Protein AF-A0A8J6I341-F1 (afdb_monomer)

Sequence (218 aa):
MQTDHIFTGTTGQAEMRRTLPDYLVGKVRKFAAVIYLKESSFTLNGKTQEDVQAAILKGEILYGQTEGEHALSNGIHVDDFEFHGPIPNGVIKFEMPTKCVTGTPIPSGKTVKFYAIVDTTKLPLEADYVFKGTTGRNLIECELPGKYIGKEYFFFAVIILEGDFDLEGKYPKDLEEPLNNNQIMFGQAKEEGDGEERPNILYKLEDGLVVRGFEFID

Organism: NCBI:txid2699427

pLDDT: mean 90.52, std 7.5, range [62.16, 98.38]

Foldseek 3Di:
DADPDDDDDDPPDPDDDDDDDPVLAQDKAKDKDKDAPDPDPDDPHPDDVVNVVVCQVVVRIKIWIAPGIDGDHPPDDGDRIDIDHAQDKFKEKEFDDQAAPVRHGDDWFWKKKKFWFPDPPDPPGAGPDIFIATPPDRITMTIHHRVQAQPKTWIKMKTAPADDDDSHRHDPVVVPVCLVVVGIKIKGADDPPPPDPHHPDIDRDHHPHYRYRIHIDD

Nearest PDB structures (foldseek):
  6rpt-assembly3_C  TM=4.202E-01  e=2.428E+00  Homo sapiens
  1cd9-assembly1_D  TM=4.094E-01  e=2.700E+00  Mus musculus
  7cg1-assembly1_A  TM=3.884E-01  e=6.306E+00  Pseudobacteroides cellulosolvens ATCC 35603 = DSM 2933
  1cd9-assembly1_B  TM=3.581E-01  e=5.379E+00  Mus musculus
  1pgr-assembly2_H  TM=4.023E-01  e=8.221E+00  Mus musculus

Solvent-accessible surface area (backbone atoms only — not comparable to full-atom values): 12894 Å² total; per-residue (Å²): 72,86,68,97,74,84,89,86,88,75,85,93,59,98,72,86,89,78,86,79,56,77,94,47,57,80,38,73,46,70,54,74,48,76,45,66,70,49,104,54,88,82,64,67,65,78,32,52,73,65,55,52,50,53,36,24,75,70,49,40,25,34,45,25,35,42,87,56,71,44,72,36,50,92,87,68,82,89,80,61,63,54,71,47,55,61,65,65,64,36,38,33,28,41,44,49,63,69,43,26,79,90,62,51,69,59,65,59,76,29,48,31,40,36,33,35,24,78,57,92,82,53,77,51,33,63,52,85,43,73,50,70,47,57,39,75,49,58,62,39,76,37,83,32,60,25,93,49,54,76,40,63,28,29,38,42,35,41,35,44,69,46,86,80,85,69,67,71,70,32,50,80,76,69,47,53,62,42,32,77,66,60,23,30,33,46,29,31,20,32,62,88,86,67,84,62,95,60,54,72,46,73,42,67,36,44,72,71,37,71,50,56,49,48,50,29,47,102

Radius of gyration: 23.99 Å; Cα contacts (8 Å, |Δi|>4): 419; chains: 1; bounding box: 56×31×62 Å

Secondary structure (DSSP, 8-state):
---S------SSSS----PPPGGGTT-EEEEEEEEESSS----STT--HHHHHHHHHTTSEEEEEEEEEEE--TT-----EEEESPPPPEEEEEE--SB-TTSPBPPTT-EEEEEEES-TTSSS---SEEEEEESSSSEEEEEE-GGGTT-EEEEEEEEESSS----TT--GGGGHHHHHTTSEEEEEE--TT---SS----EE--TTEEE--EEEE-

Mean predicted aligned error: 7.71 Å

Structure (mmCIF, N/CA/C/O backbone):
data_AF-A0A8J6I341-F1
#
_entry.id   AF-A0A8J6I341-F1
#
loop_
_atom_site.group_PDB
_atom_site.id
_atom_site.type_symbol
_atom_site.label_atom_id
_atom_site.label_alt_id
_atom_site.label_comp_id
_atom_site.label_asym_id
_atom_site.label_entity_id
_atom_site.label_seq_id
_atom_site.pdbx_PDB_ins_code
_atom_site.Cartn_x
_atom_site.Cartn_y
_atom_site.Cartn_z
_atom_site.occupancy
_atom_site.B_iso_or_equiv
_atom_site.auth_seq_id
_atom_site.auth_comp_id
_atom_site.auth_asym_id
_atom_site.auth_atom_id
_atom_site.pdbx_PDB_model_num
ATOM 1 N N . MET A 1 1 ? 12.533 2.361 -33.279 1.00 76.06 1 MET A N 1
ATOM 2 C CA . MET A 1 1 ? 13.734 1.928 -32.546 1.00 76.06 1 MET A CA 1
ATOM 3 C C . MET A 1 1 ? 14.150 0.579 -33.092 1.00 76.06 1 MET A C 1
ATOM 5 O O . MET A 1 1 ? 13.295 -0.284 -33.263 1.00 76.06 1 MET A O 1
ATOM 9 N N . GLN A 1 2 ? 15.428 0.425 -33.430 1.00 79.38 2 GLN A N 1
ATOM 10 C CA . GLN A 1 2 ? 15.984 -0.832 -33.924 1.00 79.38 2 GLN A CA 1
ATOM 11 C C . GLN A 1 2 ? 16.826 -1.452 -32.810 1.00 79.38 2 GLN A C 1
ATOM 13 O O . GLN A 1 2 ? 17.664 -0.768 -32.227 1.00 79.38 2 GLN A O 1
ATOM 18 N N . THR A 1 3 ? 16.562 -2.715 -32.485 1.00 83.31 3 THR A N 1
ATOM 19 C CA . THR A 1 3 ? 17.251 -3.438 -31.408 1.00 83.31 3 THR A CA 1
ATOM 20 C C . THR A 1 3 ? 18.182 -4.496 -31.994 1.00 83.31 3 THR A C 1
ATOM 22 O O . THR A 1 3 ? 17.717 -5.377 -32.715 1.00 83.31 3 THR A O 1
ATOM 25 N N . ASP A 1 4 ? 19.470 -4.446 -31.652 1.00 84.44 4 ASP A N 1
ATOM 26 C CA . ASP A 1 4 ? 20.476 -5.419 -32.117 1.00 84.44 4 ASP A CA 1
ATOM 27 C C . ASP A 1 4 ? 20.329 -6.802 -31.452 1.00 84.44 4 ASP A C 1
ATOM 29 O O . ASP A 1 4 ? 20.681 -7.833 -32.033 1.00 84.44 4 ASP A O 1
ATOM 33 N N . HIS A 1 5 ? 19.853 -6.826 -30.205 1.00 89.44 5 HIS A N 1
ATOM 34 C CA . HIS A 1 5 ? 19.610 -8.032 -29.418 1.00 89.44 5 HIS A CA 1
ATOM 35 C C . HIS A 1 5 ? 18.638 -7.729 -28.273 1.00 89.44 5 HIS A C 1
ATOM 37 O O . HIS A 1 5 ? 18.539 -6.581 -27.838 1.00 89.44 5 HIS A O 1
ATOM 43 N N . ILE A 1 6 ? 17.938 -8.751 -27.775 1.00 89.50 6 ILE A N 1
ATOM 44 C CA . ILE A 1 6 ? 17.015 -8.634 -26.641 1.00 89.50 6 ILE A CA 1
ATOM 45 C C . ILE A 1 6 ? 17.408 -9.661 -25.587 1.00 89.50 6 ILE A C 1
ATOM 47 O O . ILE A 1 6 ? 17.410 -10.861 -25.850 1.00 89.50 6 ILE A O 1
ATOM 51 N N . PHE A 1 7 ? 17.684 -9.179 -24.380 1.00 89.31 7 PHE A N 1
ATOM 52 C CA . PHE A 1 7 ? 17.807 -10.012 -23.191 1.00 89.31 7 PHE A CA 1
ATOM 53 C C . PHE A 1 7 ? 16.474 -9.995 -22.436 1.00 89.31 7 PHE A C 1
ATOM 55 O O . PHE A 1 7 ? 15.858 -8.941 -22.299 1.00 89.31 7 PHE A O 1
ATOM 62 N N . THR A 1 8 ? 16.022 -11.148 -21.943 1.00 88.12 8 THR A N 1
ATOM 63 C CA . THR A 1 8 ? 14.782 -11.262 -21.160 1.00 88.12 8 THR A CA 1
ATOM 64 C C . THR A 1 8 ? 15.056 -11.836 -19.779 1.00 88.12 8 THR A C 1
ATOM 66 O O . THR A 1 8 ? 15.998 -12.608 -19.583 1.00 88.12 8 THR A O 1
ATOM 69 N N . GLY A 1 9 ? 14.219 -11.485 -18.809 1.00 86.31 9 GLY A N 1
ATOM 70 C CA . GLY A 1 9 ? 14.236 -12.036 -17.460 1.00 86.31 9 GLY A CA 1
ATOM 71 C C . GLY A 1 9 ? 13.125 -11.442 -16.607 1.00 86.31 9 GLY A C 1
ATOM 72 O O . GLY A 1 9 ? 12.269 -10.723 -17.115 1.00 86.31 9 GLY A O 1
ATOM 73 N N . THR A 1 10 ? 13.150 -11.758 -15.319 1.00 84.31 10 THR A N 1
ATOM 74 C CA . THR A 1 10 ? 12.178 -11.292 -14.327 1.00 84.31 10 THR A CA 1
ATOM 75 C C . THR A 1 10 ? 12.850 -10.344 -13.342 1.00 84.31 10 THR A C 1
ATOM 77 O O . THR A 1 10 ? 14.014 -10.539 -12.988 1.00 84.31 10 THR A O 1
ATOM 80 N N . THR A 1 11 ? 12.119 -9.325 -12.898 1.00 81.00 11 THR A N 1
ATOM 81 C CA . THR A 1 11 ? 12.524 -8.447 -11.792 1.00 81.00 11 THR A CA 1
ATOM 82 C C . THR A 1 11 ? 12.467 -9.197 -10.449 1.00 81.00 11 THR A C 1
ATOM 84 O O . THR A 1 11 ? 11.995 -10.333 -10.384 1.00 81.00 11 THR A O 1
ATOM 87 N N . GLY A 1 12 ? 12.987 -8.589 -9.375 1.00 73.75 12 GLY A N 1
ATOM 88 C CA . GLY A 1 12 ? 12.982 -9.160 -8.015 1.00 73.75 12 GLY A CA 1
ATOM 89 C C . GLY A 1 12 ? 14.290 -9.838 -7.588 1.00 73.75 12 GLY A C 1
ATOM 90 O O . GLY A 1 12 ? 14.450 -10.183 -6.421 1.00 73.75 12 GLY A O 1
ATOM 91 N N . GLN A 1 13 ? 15.251 -9.986 -8.502 1.00 75.12 13 GLN A N 1
ATOM 92 C CA . GLN A 1 13 ? 16.641 -10.316 -8.177 1.00 75.12 13 GLN A CA 1
ATOM 93 C C . GLN A 1 13 ? 17.513 -9.064 -8.305 1.00 75.12 13 GLN A C 1
ATOM 95 O O . GLN A 1 13 ? 17.259 -8.231 -9.172 1.00 75.12 13 GLN A O 1
ATOM 100 N N . ALA A 1 14 ? 18.545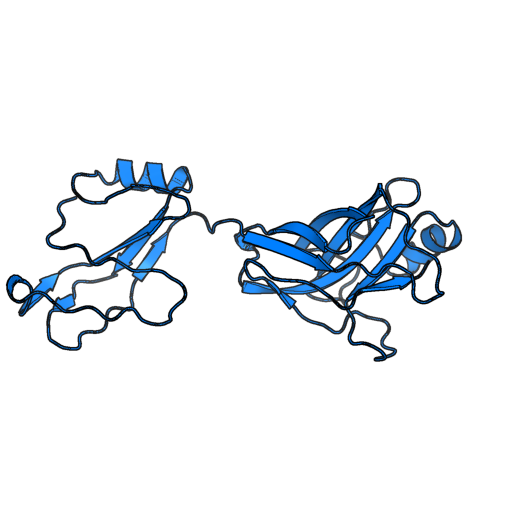 -8.951 -7.464 1.00 75.88 14 ALA A N 1
ATOM 101 C CA . ALA A 1 14 ? 19.475 -7.819 -7.494 1.00 75.88 14 ALA A CA 1
ATOM 102 C C . ALA A 1 14 ? 20.284 -7.744 -8.803 1.00 75.88 14 ALA A C 1
ATOM 104 O O . ALA A 1 14 ? 20.654 -6.659 -9.233 1.00 75.88 14 ALA A O 1
ATOM 105 N N . GLU A 1 15 ? 20.534 -8.885 -9.454 1.00 84.69 15 GLU A N 1
ATOM 106 C CA . GLU A 1 15 ? 21.283 -8.961 -10.709 1.00 84.69 15 GLU A CA 1
ATOM 107 C C . GLU A 1 15 ? 20.625 -9.929 -11.694 1.00 84.69 15 GLU A C 1
ATOM 109 O O . GLU A 1 15 ? 20.135 -10.994 -11.313 1.00 84.69 15 GLU A O 1
ATOM 114 N N . MET A 1 16 ? 20.716 -9.614 -12.989 1.00 87.50 16 MET A N 1
ATOM 115 C CA . MET A 1 16 ? 20.379 -10.531 -14.074 1.00 87.50 16 MET A CA 1
ATOM 116 C C . MET A 1 16 ? 21.638 -10.894 -14.864 1.00 87.50 16 MET A C 1
ATOM 118 O O . MET A 1 16 ? 22.209 -10.062 -15.562 1.00 87.50 16 MET A O 1
ATOM 122 N N . ARG A 1 17 ? 22.059 -12.162 -14.808 1.00 89.88 17 ARG A N 1
ATOM 123 C CA . ARG A 1 17 ? 23.228 -12.651 -15.561 1.00 89.88 17 ARG A CA 1
ATOM 124 C C . ARG A 1 17 ? 22.815 -13.256 -16.892 1.00 89.88 17 ARG A C 1
ATOM 126 O O . ARG A 1 17 ? 21.941 -14.124 -16.931 1.00 89.88 17 ARG A O 1
ATOM 133 N N . ARG A 1 18 ? 23.438 -12.822 -17.986 1.00 90.94 18 ARG A N 1
ATOM 134 C CA . ARG A 1 18 ? 23.150 -13.301 -19.345 1.00 90.94 18 ARG A CA 1
ATOM 135 C C . ARG A 1 18 ? 24.435 -13.542 -20.124 1.00 90.94 18 ARG A C 1
ATOM 137 O O . ARG A 1 18 ? 25.451 -12.900 -19.876 1.00 90.94 18 ARG A O 1
ATOM 144 N N . THR A 1 19 ? 24.371 -14.471 -21.071 1.00 92.12 19 THR A N 1
ATOM 145 C CA . THR A 1 19 ? 25.473 -14.741 -21.994 1.00 92.12 19 THR A CA 1
ATOM 146 C C . THR A 1 19 ? 25.451 -13.709 -23.110 1.00 92.12 19 THR A C 1
ATOM 148 O O . THR A 1 19 ? 24.448 -13.574 -23.809 1.00 92.12 19 THR A O 1
ATOM 151 N N . LEU A 1 20 ? 26.560 -12.992 -23.277 1.00 91.38 20 LEU A N 1
ATOM 152 C CA . LEU A 1 20 ? 26.746 -12.059 -24.379 1.00 91.38 20 LEU A CA 1
ATOM 153 C C . LEU A 1 20 ? 26.959 -12.847 -25.688 1.00 91.38 20 LEU A C 1
ATOM 155 O O . LEU A 1 20 ? 27.872 -13.671 -25.736 1.00 91.38 20 LEU A O 1
ATOM 159 N N . PRO A 1 21 ? 26.161 -12.619 -26.747 1.00 92.19 21 PRO A N 1
ATOM 160 C CA . PRO A 1 21 ? 26.394 -13.241 -28.047 1.00 92.19 21 PRO A CA 1
ATOM 161 C C . PRO A 1 21 ? 27.722 -12.801 -28.674 1.00 92.19 21 PRO A C 1
ATOM 163 O O . PRO A 1 21 ? 28.054 -11.615 -28.642 1.00 92.19 21 PRO A O 1
ATOM 166 N N . ASP A 1 22 ? 28.419 -13.721 -29.346 1.00 93.06 22 ASP A N 1
ATOM 167 C CA . ASP A 1 22 ? 29.734 -13.468 -29.962 1.00 93.06 22 ASP A CA 1
ATOM 168 C C . ASP A 1 22 ? 29.740 -12.248 -30.894 1.00 93.06 22 ASP A C 1
ATOM 170 O O . ASP A 1 22 ? 30.676 -11.452 -30.893 1.00 93.06 22 ASP A O 1
ATOM 174 N N . TYR A 1 23 ? 28.660 -12.040 -31.653 1.00 92.56 23 TYR A N 1
ATOM 175 C CA . TYR A 1 23 ? 28.547 -10.921 -32.593 1.00 92.56 23 TYR A CA 1
ATOM 176 C C . TYR A 1 23 ? 28.418 -9.544 -31.920 1.00 92.56 23 TYR A C 1
ATOM 178 O O . TYR A 1 23 ? 28.454 -8.524 -32.616 1.00 92.56 23 TYR A O 1
ATOM 186 N N . LEU A 1 24 ? 28.212 -9.497 -30.603 1.00 91.25 24 LEU A N 1
ATOM 187 C CA . LEU A 1 24 ? 28.179 -8.274 -29.805 1.00 91.25 24 LEU A CA 1
ATOM 188 C C . LEU A 1 24 ? 29.486 -8.014 -29.050 1.00 91.25 24 LEU A C 1
ATOM 190 O O . LEU A 1 24 ? 29.715 -6.875 -28.649 1.00 91.25 24 LEU A O 1
ATOM 194 N N . VAL A 1 25 ? 30.352 -9.016 -28.890 1.00 92.94 25 VAL A N 1
ATOM 195 C CA . VAL A 1 25 ? 31.634 -8.863 -28.191 1.00 92.94 25 VAL A CA 1
ATOM 196 C C . VAL A 1 25 ? 32.503 -7.816 -28.896 1.00 92.94 25 VAL A C 1
ATOM 198 O O . VAL A 1 25 ? 32.672 -7.834 -30.114 1.00 92.94 25 VAL A O 1
ATOM 201 N N . GLY A 1 26 ? 33.044 -6.877 -28.120 1.00 91.25 26 GLY A N 1
ATOM 202 C CA . GLY A 1 26 ? 33.884 -5.776 -28.592 1.00 91.25 26 GLY A CA 1
ATOM 203 C C . GLY A 1 26 ? 33.121 -4.591 -29.192 1.00 91.25 26 GLY A C 1
ATOM 204 O O . GLY A 1 26 ? 33.748 -3.615 -29.597 1.00 91.25 26 GLY A O 1
ATOM 205 N N . LYS A 1 27 ? 31.784 -4.638 -29.259 1.00 94.38 27 LYS A N 1
ATOM 206 C CA . LYS A 1 27 ? 30.968 -3.507 -29.726 1.00 94.38 27 LYS A CA 1
ATOM 207 C C . LYS A 1 27 ? 30.648 -2.544 -28.589 1.00 94.38 27 LYS A C 1
ATOM 209 O O . LYS A 1 27 ? 30.596 -2.938 -27.432 1.00 94.38 27 LYS A O 1
ATOM 214 N N . VAL A 1 28 ? 30.369 -1.292 -28.937 1.00 94.00 28 VAL A N 1
ATOM 215 C CA . VAL A 1 28 ? 29.854 -0.275 -28.011 1.00 94.00 28 VAL A CA 1
ATOM 216 C C . VAL A 1 28 ? 28.365 -0.077 -28.278 1.00 94.00 28 VAL A C 1
ATOM 218 O O . VAL A 1 28 ? 27.972 0.037 -29.444 1.00 94.00 28 VAL A O 1
ATOM 221 N N . ARG A 1 29 ? 27.527 -0.123 -27.238 1.00 92.38 29 ARG A N 1
ATOM 222 C CA . ARG A 1 29 ? 26.063 -0.029 -27.361 1.00 92.38 29 ARG A CA 1
ATOM 223 C C . ARG A 1 29 ? 25.434 0.720 -26.196 1.00 92.38 29 ARG A C 1
ATOM 225 O O . ARG A 1 29 ? 25.858 0.557 -25.058 1.00 92.38 29 ARG A O 1
ATOM 232 N N . LYS A 1 30 ? 24.368 1.465 -26.486 1.00 91.94 30 LYS A N 1
ATOM 233 C CA . LYS A 1 30 ? 23.416 1.938 -25.478 1.00 91.94 30 LYS A CA 1
ATOM 234 C C . LYS A 1 30 ? 22.437 0.819 -25.123 1.00 91.94 30 LYS A C 1
ATOM 236 O O . LYS A 1 30 ? 22.029 0.065 -26.012 1.00 91.94 30 LYS A O 1
ATOM 241 N N . PHE A 1 31 ? 22.031 0.737 -23.860 1.00 91.88 31 PHE A N 1
ATOM 242 C CA . PHE A 1 31 ? 20.994 -0.192 -23.427 1.00 91.88 31 PHE A CA 1
ATOM 243 C C . PHE A 1 31 ? 19.679 0.534 -23.155 1.00 91.88 31 PHE A C 1
ATOM 245 O O . PHE A 1 31 ? 19.636 1.671 -22.686 1.00 91.88 31 PHE A O 1
ATOM 252 N N . ALA A 1 32 ? 18.590 -0.167 -23.451 1.00 91.56 32 ALA A N 1
ATOM 253 C CA . ALA A 1 32 ? 17.246 0.197 -23.042 1.00 91.56 32 ALA A CA 1
ATOM 254 C C . ALA A 1 32 ? 16.574 -1.037 -22.439 1.00 91.56 32 ALA A C 1
ATOM 256 O O . ALA A 1 32 ? 16.817 -2.163 -22.881 1.00 91.56 32 ALA A O 1
ATOM 257 N N . ALA A 1 33 ? 15.729 -0.818 -21.442 1.00 90.38 33 ALA A N 1
ATOM 258 C CA . ALA A 1 33 ? 15.006 -1.846 -20.720 1.00 90.38 33 ALA A CA 1
ATOM 259 C C . ALA A 1 33 ? 13.511 -1.523 -20.702 1.00 90.38 33 ALA A C 1
ATOM 261 O O . ALA A 1 33 ? 13.103 -0.365 -20.646 1.00 90.38 33 ALA A O 1
ATOM 262 N N . VAL A 1 34 ? 12.688 -2.566 -20.739 1.00 89.81 34 VAL A N 1
ATOM 263 C CA . VAL A 1 34 ? 11.239 -2.462 -20.561 1.00 89.81 34 VAL A CA 1
ATOM 264 C C . VAL A 1 34 ? 10.829 -3.447 -19.486 1.00 89.81 34 VAL A C 1
ATOM 266 O O . VAL A 1 34 ? 11.128 -4.635 -19.597 1.00 89.81 34 VAL A O 1
ATOM 269 N N . ILE A 1 35 ? 10.141 -2.954 -18.462 1.00 88.44 35 ILE A N 1
ATOM 270 C CA . ILE A 1 35 ? 9.498 -3.785 -17.444 1.00 88.44 35 ILE A CA 1
ATOM 271 C C . ILE A 1 35 ? 8.005 -3.784 -17.742 1.00 88.44 35 ILE A C 1
ATOM 273 O O . ILE A 1 35 ? 7.389 -2.722 -17.784 1.00 88.44 35 ILE A O 1
ATOM 277 N N . TYR A 1 36 ? 7.422 -4.962 -17.946 1.00 86.38 36 TYR A N 1
ATOM 278 C CA . TYR A 1 36 ? 5.983 -5.109 -18.160 1.00 86.38 36 TYR A CA 1
ATOM 279 C C . TYR A 1 36 ? 5.253 -5.056 -16.816 1.00 86.38 36 TYR A C 1
ATOM 281 O O . TYR A 1 36 ? 5.557 -5.840 -15.921 1.00 86.38 36 TYR A O 1
ATOM 289 N N . LEU A 1 37 ? 4.304 -4.128 -16.674 1.00 77.31 37 LEU A N 1
ATOM 290 C CA . LEU A 1 37 ? 3.526 -3.942 -15.439 1.00 77.31 37 LEU A CA 1
ATOM 291 C C . LEU A 1 37 ? 2.215 -4.741 -15.427 1.00 77.31 37 LEU A C 1
ATOM 293 O O . LEU A 1 37 ? 1.589 -4.913 -14.387 1.00 77.31 37 LEU A O 1
ATOM 297 N N . LYS A 1 38 ? 1.786 -5.217 -16.595 1.00 69.50 38 LYS A N 1
ATOM 298 C CA . LYS A 1 38 ? 0.619 -6.084 -16.803 1.00 69.50 38 LYS A CA 1
ATOM 299 C C . LYS A 1 38 ? 1.044 -7.257 -17.682 1.00 69.50 38 LYS A C 1
ATOM 301 O O . LYS A 1 38 ? 2.174 -7.263 -18.173 1.00 69.50 38 LYS A O 1
ATOM 306 N N . GLU A 1 39 ? 0.143 -8.206 -17.941 1.00 64.56 39 GLU A N 1
ATOM 307 C CA . GLU A 1 39 ? 0.283 -9.157 -19.056 1.00 64.56 39 GLU A CA 1
ATOM 308 C C . GLU A 1 39 ? 0.292 -8.385 -20.391 1.00 64.56 39 GLU A C 1
ATOM 310 O O . GLU A 1 39 ? -0.697 -8.293 -21.112 1.00 64.56 39 GLU A O 1
ATOM 315 N N . SER A 1 40 ? 1.413 -7.730 -20.676 1.00 65.31 40 SER A N 1
ATOM 316 C CA . SER A 1 40 ? 1.647 -6.892 -21.839 1.00 65.31 40 SER A CA 1
ATOM 317 C C . SER A 1 40 ? 2.622 -7.611 -22.755 1.00 65.31 40 SER A C 1
ATOM 319 O O . SER A 1 40 ? 3.644 -8.133 -22.318 1.00 65.31 40 SER A O 1
ATOM 321 N N . SER A 1 41 ? 2.314 -7.617 -24.048 1.00 70.12 41 SER A N 1
ATOM 322 C CA . SER A 1 41 ? 3.195 -8.125 -25.100 1.00 70.12 41 SER A CA 1
ATOM 323 C C . SER A 1 41 ? 3.988 -6.998 -25.770 1.00 70.12 41 SER A C 1
ATOM 325 O O . SER A 1 41 ? 4.334 -7.105 -26.948 1.00 70.12 41 SER A O 1
ATOM 327 N N . PHE A 1 42 ? 4.186 -5.867 -25.084 1.00 80.50 42 PHE A N 1
ATOM 328 C CA . PHE A 1 42 ? 4.885 -4.721 -25.657 1.00 80.50 42 PHE A CA 1
ATOM 329 C C . PHE A 1 42 ? 6.322 -5.112 -26.034 1.00 80.50 42 PHE A C 1
ATOM 331 O O . PHE A 1 42 ? 6.998 -5.803 -25.291 1.00 80.50 42 PHE A O 1
ATOM 338 N N . THR A 1 43 ? 6.822 -4.677 -27.188 1.00 79.19 43 THR A N 1
ATOM 339 C CA . THR A 1 43 ? 8.215 -4.922 -27.598 1.00 79.19 43 THR A CA 1
ATOM 340 C C . THR A 1 43 ? 8.802 -3.649 -28.176 1.00 79.19 43 THR A C 1
ATOM 342 O O . THR A 1 43 ? 8.139 -3.009 -28.986 1.00 79.19 43 THR A O 1
ATOM 345 N N . LEU A 1 44 ? 10.050 -3.308 -27.837 1.00 81.31 44 LEU A N 1
ATOM 346 C CA . LEU A 1 44 ? 10.707 -2.097 -28.357 1.00 81.31 44 LEU A CA 1
ATOM 347 C C . LEU A 1 44 ? 11.003 -2.150 -29.860 1.00 81.31 44 LEU A C 1
ATOM 349 O O . LEU A 1 44 ? 11.070 -1.107 -30.516 1.00 81.31 44 LEU A O 1
ATOM 353 N N . ASN A 1 45 ? 11.223 -3.345 -30.411 1.00 84.75 45 ASN A N 1
ATOM 354 C CA . ASN A 1 45 ? 11.652 -3.477 -31.796 1.00 84.75 45 ASN A CA 1
ATOM 355 C C . ASN A 1 45 ? 10.571 -2.957 -32.757 1.00 84.75 45 ASN A C 1
ATOM 357 O O . ASN A 1 45 ? 9.419 -3.382 -32.702 1.00 84.75 45 ASN A O 1
ATOM 361 N N . GLY A 1 46 ? 10.947 -2.021 -33.628 1.00 82.56 46 GLY A N 1
ATOM 362 C CA . GLY A 1 46 ? 10.035 -1.396 -34.587 1.00 82.56 46 GLY A CA 1
ATOM 363 C C . GLY A 1 46 ? 9.116 -0.313 -34.009 1.00 82.56 46 GLY A C 1
ATOM 364 O O . GLY A 1 46 ? 8.378 0.295 -34.776 1.00 82.56 46 GLY A O 1
ATOM 365 N N . LYS A 1 47 ? 9.174 -0.017 -32.702 1.00 88.12 47 LYS A N 1
ATOM 366 C CA . LYS A 1 47 ? 8.351 1.027 -32.064 1.00 88.12 47 LYS A CA 1
ATOM 367 C C . LYS A 1 47 ? 8.970 2.412 -32.153 1.00 88.12 47 LYS A C 1
ATOM 369 O O . LYS A 1 47 ? 10.195 2.554 -32.138 1.00 88.12 47 LYS A O 1
ATOM 374 N N . THR A 1 48 ? 8.140 3.441 -32.255 1.00 89.62 48 THR A N 1
ATOM 375 C CA . THR A 1 48 ? 8.576 4.839 -32.159 1.00 89.62 48 THR A CA 1
ATOM 376 C C . THR A 1 48 ? 8.734 5.250 -30.693 1.00 89.62 48 THR A C 1
ATOM 378 O O . THR A 1 48 ? 8.295 4.551 -29.781 1.00 89.62 48 THR A O 1
ATOM 381 N N . GLN A 1 49 ? 9.364 6.399 -30.444 1.00 87.19 49 GLN A N 1
ATOM 382 C CA . GLN A 1 49 ? 9.402 6.963 -29.094 1.00 87.19 49 GLN A CA 1
ATOM 383 C C . GLN A 1 49 ? 7.994 7.336 -28.603 1.00 87.19 49 GLN A C 1
ATOM 385 O O . GLN A 1 49 ? 7.699 7.173 -27.424 1.00 87.19 49 GLN A O 1
ATOM 390 N N . GLU A 1 50 ? 7.108 7.770 -29.502 1.00 90.31 50 GLU A N 1
ATOM 391 C CA . GLU A 1 50 ? 5.703 8.056 -29.192 1.00 90.31 50 GLU A CA 1
ATOM 392 C C . GLU A 1 50 ? 4.953 6.798 -28.737 1.00 90.31 50 GLU A C 1
ATOM 394 O O . GLU A 1 50 ? 4.219 6.856 -27.753 1.00 90.31 50 GLU A O 1
ATOM 399 N N . ASP A 1 51 ? 5.195 5.646 -29.375 1.00 90.69 51 ASP A N 1
ATOM 400 C CA . ASP A 1 51 ? 4.617 4.365 -28.947 1.00 90.69 51 ASP A CA 1
ATOM 401 C C . ASP A 1 51 ? 5.047 3.997 -27.519 1.00 90.69 51 ASP A C 1
ATOM 403 O O . ASP A 1 51 ? 4.234 3.532 -26.718 1.00 90.69 51 ASP A O 1
ATOM 407 N N . VAL A 1 52 ? 6.328 4.211 -27.196 1.00 90.12 52 VAL A N 1
ATOM 408 C CA . VAL A 1 52 ? 6.879 3.969 -25.854 1.00 90.12 52 VAL A CA 1
ATOM 409 C C . VAL A 1 52 ? 6.225 4.902 -24.836 1.00 90.12 52 VAL A C 1
ATOM 411 O O . VAL A 1 52 ? 5.753 4.438 -23.802 1.00 90.12 52 VAL A O 1
ATOM 414 N N . GLN A 1 53 ? 6.121 6.198 -25.140 1.00 88.94 53 GLN A N 1
ATOM 415 C CA . GLN A 1 53 ? 5.464 7.167 -24.257 1.00 88.94 53 GLN A CA 1
ATOM 416 C C . GLN A 1 53 ? 3.983 6.838 -24.041 1.00 88.94 53 GLN A C 1
ATOM 418 O O . GLN A 1 53 ? 3.496 6.892 -22.913 1.00 88.94 53 GLN A O 1
ATOM 423 N N . ALA A 1 54 ? 3.269 6.426 -25.089 1.00 89.75 54 ALA A N 1
ATOM 424 C CA . ALA A 1 54 ? 1.880 6.005 -24.970 1.00 89.75 54 ALA A CA 1
ATOM 425 C C . ALA A 1 54 ? 1.723 4.780 -24.051 1.00 89.75 54 ALA A C 1
ATOM 427 O O . ALA A 1 54 ? 0.795 4.743 -23.244 1.00 89.75 54 ALA A O 1
ATOM 428 N N . ALA A 1 55 ? 2.626 3.798 -24.132 1.00 89.06 55 ALA A N 1
ATOM 429 C CA . ALA A 1 55 ? 2.611 2.621 -23.260 1.00 89.06 55 ALA A CA 1
ATOM 430 C C . ALA A 1 55 ? 2.940 2.967 -21.795 1.00 89.06 55 ALA A C 1
ATOM 432 O O . ALA A 1 55 ? 2.303 2.437 -20.880 1.00 89.06 55 ALA A O 1
ATOM 433 N N . ILE A 1 56 ? 3.873 3.900 -21.564 1.00 88.75 56 ILE A N 1
ATOM 434 C CA . ILE A 1 56 ? 4.179 4.432 -20.227 1.00 88.75 56 ILE A CA 1
ATOM 435 C C . ILE A 1 56 ? 2.947 5.122 -19.629 1.00 88.75 56 ILE A C 1
ATOM 437 O O . ILE A 1 56 ? 2.546 4.810 -18.510 1.00 88.75 56 ILE A O 1
ATOM 441 N N . LEU A 1 57 ? 2.304 6.024 -20.379 1.00 86.12 57 LEU A N 1
ATOM 442 C CA . LEU A 1 57 ? 1.132 6.775 -19.910 1.00 86.12 57 LEU A CA 1
ATOM 443 C C . LEU A 1 57 ? -0.075 5.877 -19.612 1.00 86.12 57 LEU A C 1
ATOM 445 O O . LEU A 1 57 ? -0.870 6.184 -18.728 1.00 86.12 57 LEU A O 1
ATOM 449 N N . LYS A 1 58 ? -0.206 4.750 -20.320 1.00 85.94 58 LYS A N 1
ATOM 450 C CA . LYS A 1 58 ? -1.225 3.724 -20.044 1.00 85.94 58 LYS A CA 1
ATOM 451 C C . LYS A 1 58 ? -0.891 2.831 -18.843 1.00 85.94 58 LYS A C 1
ATOM 453 O O . LYS A 1 58 ? -1.724 2.014 -18.444 1.00 85.94 58 LYS A O 1
ATOM 458 N N . GLY A 1 59 ? 0.317 2.949 -18.291 1.00 82.88 59 GLY A N 1
ATOM 459 C CA . GLY A 1 59 ? 0.829 2.071 -17.241 1.00 82.88 59 GLY A CA 1
ATOM 460 C C . GLY A 1 59 ? 0.967 0.619 -17.681 1.00 82.88 59 GLY A C 1
ATOM 461 O O . GLY A 1 59 ? 0.727 -0.293 -16.895 1.00 82.88 59 GLY A O 1
ATOM 462 N N . GLU A 1 60 ? 1.304 0.396 -18.951 1.00 88.00 60 GLU A N 1
ATOM 463 C CA . GLU A 1 60 ? 1.602 -0.941 -19.474 1.00 88.00 60 GLU A CA 1
ATOM 464 C C . GLU A 1 60 ? 3.054 -1.337 -19.180 1.00 88.00 60 GLU A C 1
ATOM 466 O O . GLU A 1 60 ? 3.341 -2.522 -18.987 1.00 88.00 60 GLU A O 1
ATOM 471 N N . ILE A 1 61 ? 3.958 -0.349 -19.141 1.00 89.62 61 ILE A N 1
ATOM 472 C CA . ILE A 1 61 ? 5.396 -0.555 -18.975 1.00 89.62 61 ILE A CA 1
ATOM 473 C C . ILE A 1 61 ? 6.059 0.498 -18.074 1.00 89.62 61 ILE A C 1
ATOM 475 O O . ILE A 1 61 ? 5.597 1.637 -18.000 1.00 89.62 61 ILE A O 1
ATOM 479 N N . LEU A 1 62 ? 7.203 0.134 -17.489 1.00 89.50 62 LEU A N 1
ATOM 480 C CA . LEU A 1 62 ? 8.287 1.072 -17.174 1.00 89.50 62 LEU A CA 1
ATOM 481 C C . LEU A 1 62 ? 9.334 0.996 -18.281 1.00 89.50 62 LEU A C 1
ATOM 483 O O . LEU A 1 62 ? 9.667 -0.096 -18.748 1.00 89.50 62 LEU A O 1
ATOM 487 N N . TYR A 1 63 ? 9.879 2.140 -18.674 1.00 91.69 63 TYR A N 1
ATOM 488 C CA . TYR A 1 63 ? 10.941 2.227 -19.669 1.00 91.69 63 TYR A CA 1
ATOM 489 C C . TYR A 1 63 ? 12.213 2.759 -19.025 1.00 91.69 63 TYR A C 1
ATOM 491 O O . TYR A 1 63 ? 12.193 3.836 -18.437 1.00 91.69 63 TYR A O 1
ATOM 499 N N . GLY A 1 64 ? 13.304 2.013 -19.154 1.00 92.00 64 GLY A N 1
ATOM 500 C CA . GLY A 1 64 ? 14.618 2.399 -18.669 1.00 92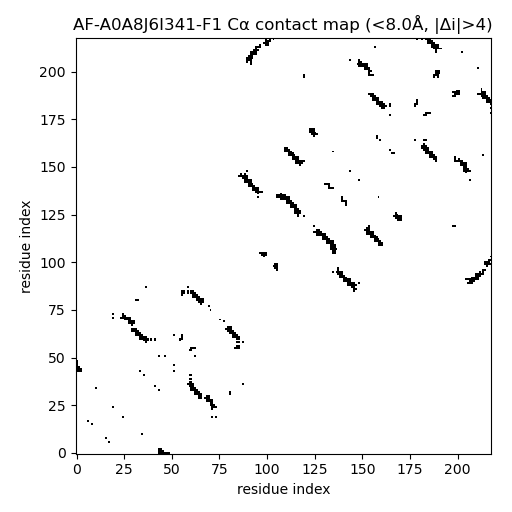.00 64 GLY A CA 1
ATOM 501 C C . GLY A 1 64 ? 15.621 2.570 -19.795 1.00 92.00 64 GLY A C 1
ATOM 502 O O . GLY A 1 64 ? 15.539 1.894 -20.821 1.00 92.00 64 GLY A O 1
ATOM 503 N N . GLN A 1 65 ? 16.594 3.449 -19.602 1.00 92.00 65 GLN A N 1
ATOM 504 C CA . GLN A 1 65 ? 17.741 3.588 -20.496 1.00 92.00 65 GLN A CA 1
ATOM 505 C C . GLN A 1 65 ? 19.001 3.895 -19.696 1.00 92.00 65 GLN A C 1
ATOM 507 O O . GLN A 1 65 ? 18.914 4.512 -18.638 1.00 92.00 65 GLN A O 1
ATOM 512 N N . THR A 1 66 ? 20.150 3.475 -20.215 1.00 93.38 66 THR A N 1
ATOM 513 C CA . THR A 1 66 ? 21.448 3.842 -19.639 1.00 93.38 66 THR A CA 1
ATOM 514 C C . THR A 1 66 ? 21.772 5.303 -19.929 1.00 93.38 66 THR A C 1
ATOM 516 O O . THR A 1 66 ? 21.306 5.866 -20.935 1.00 93.38 66 THR A O 1
ATOM 519 N N . GLU A 1 67 ? 22.585 5.923 -19.075 1.00 89.00 67 GLU A N 1
ATOM 520 C CA . GLU A 1 67 ? 23.062 7.291 -19.296 1.00 89.00 67 GLU A CA 1
ATOM 521 C C . GLU A 1 67 ? 23.987 7.340 -20.519 1.00 89.00 67 GLU A C 1
ATOM 523 O O . GLU A 1 67 ? 23.901 8.253 -21.348 1.00 89.00 67 GLU A O 1
ATOM 528 N N . GLY A 1 68 ? 24.831 6.313 -20.666 1.00 89.06 68 GLY A N 1
ATOM 529 C CA . GLY A 1 68 ? 25.866 6.237 -21.689 1.00 89.06 68 GLY A CA 1
ATOM 530 C C . GLY A 1 68 ? 25.833 4.980 -22.554 1.00 89.06 68 GLY A C 1
ATOM 531 O O . GLY A 1 68 ? 24.909 4.162 -22.531 1.00 89.06 68 GLY A O 1
ATOM 532 N N . GLU A 1 69 ? 26.877 4.852 -23.371 1.00 93.31 69 GLU A N 1
ATOM 533 C CA . GLU A 1 69 ? 27.166 3.634 -24.118 1.00 93.31 69 GLU A CA 1
ATOM 534 C C . GLU A 1 69 ? 28.182 2.769 -23.367 1.00 93.31 69 GLU A C 1
ATOM 536 O O . GLU A 1 69 ? 29.094 3.272 -22.714 1.00 93.31 69 GLU A O 1
ATOM 541 N N . HIS A 1 70 ? 28.071 1.455 -23.532 1.00 93.25 70 HIS A N 1
ATOM 542 C CA . HIS A 1 70 ? 28.900 0.477 -22.839 1.00 93.25 70 HIS A CA 1
ATOM 543 C C . HIS A 1 70 ? 29.672 -0.380 -23.836 1.00 93.25 70 HIS A C 1
ATOM 545 O O . HIS A 1 70 ? 29.111 -0.875 -24.819 1.00 93.25 70 HIS A O 1
ATOM 551 N N . ALA A 1 71 ? 30.962 -0.588 -23.567 1.00 94.06 71 ALA A N 1
ATOM 552 C CA . ALA A 1 71 ? 31.812 -1.489 -24.337 1.00 94.06 71 ALA A CA 1
ATOM 553 C C . ALA A 1 71 ? 31.579 -2.946 -23.912 1.00 94.06 71 ALA A C 1
ATOM 555 O O . ALA A 1 71 ? 31.954 -3.367 -22.821 1.00 94.06 71 ALA A O 1
ATOM 556 N N . LEU A 1 72 ? 30.972 -3.735 -24.790 1.00 92.62 72 LEU A N 1
ATOM 557 C CA . LEU A 1 72 ? 30.533 -5.091 -24.501 1.00 92.62 72 LEU A CA 1
ATOM 558 C C . LEU A 1 72 ? 31.726 -6.047 -24.449 1.00 92.62 72 LEU A C 1
ATOM 560 O O . LEU A 1 72 ? 32.291 -6.432 -25.472 1.00 92.62 72 LEU A O 1
ATOM 564 N N . SER A 1 73 ? 32.098 -6.453 -23.241 1.00 92.88 73 SER A N 1
ATOM 565 C CA . SER A 1 73 ? 33.142 -7.445 -22.989 1.00 92.88 73 SER A CA 1
ATOM 566 C C . SER A 1 73 ? 32.664 -8.476 -21.967 1.00 92.88 73 SER A C 1
ATOM 568 O O . SER A 1 73 ? 31.631 -8.297 -21.319 1.00 92.88 73 SER A O 1
ATOM 570 N N . ASN A 1 74 ? 33.377 -9.598 -21.856 1.00 88.38 74 ASN A N 1
ATOM 571 C CA . ASN A 1 74 ? 33.015 -10.627 -20.889 1.00 88.38 74 ASN A CA 1
ATOM 572 C C . ASN A 1 74 ? 33.079 -10.061 -19.461 1.00 88.38 74 ASN A C 1
ATOM 574 O O . ASN A 1 74 ? 34.089 -9.478 -19.076 1.00 88.38 74 ASN A O 1
ATOM 578 N N . GLY A 1 75 ? 32.016 -10.269 -18.684 1.00 87.62 75 GLY A N 1
ATOM 579 C CA . GLY A 1 75 ? 31.924 -9.788 -17.306 1.00 87.62 75 GLY A CA 1
ATOM 580 C C . GLY A 1 75 ? 31.523 -8.320 -17.151 1.00 87.62 75 GLY A C 1
ATOM 581 O O . GLY A 1 75 ? 31.594 -7.815 -16.035 1.00 87.62 75 GLY A O 1
ATOM 582 N N . ILE A 1 76 ? 31.094 -7.635 -18.221 1.00 91.50 76 ILE A N 1
ATOM 583 C CA . ILE A 1 76 ? 30.538 -6.286 -18.082 1.00 91.50 76 ILE A CA 1
ATOM 584 C C . ILE A 1 76 ? 29.314 -6.277 -17.155 1.00 91.50 76 ILE A C 1
ATOM 586 O O . ILE A 1 76 ? 28.434 -7.133 -17.259 1.00 91.50 76 ILE A O 1
ATOM 590 N N . HIS A 1 77 ? 29.267 -5.277 -1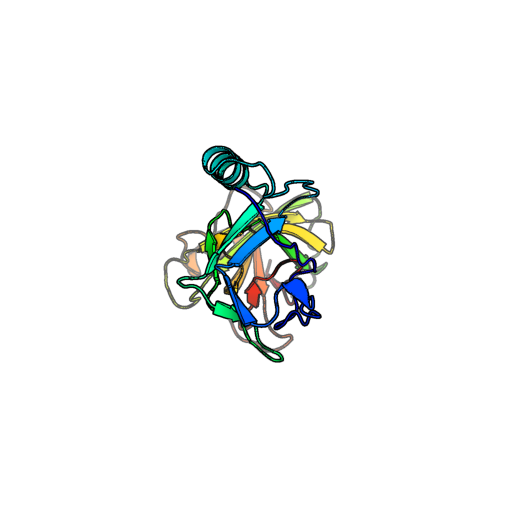6.280 1.00 91.31 77 HIS A N 1
ATOM 591 C CA . HIS A 1 77 ? 28.113 -4.936 -15.462 1.00 91.31 77 HIS A CA 1
ATOM 592 C C . HIS A 1 77 ? 27.483 -3.647 -16.004 1.00 91.31 77 HIS A C 1
ATOM 594 O O . HIS A 1 77 ? 28.207 -2.729 -16.388 1.00 91.31 77 HIS A O 1
ATOM 600 N N . VAL A 1 78 ? 26.154 -3.611 -16.090 1.00 90.88 78 VAL A N 1
ATOM 601 C CA . VAL A 1 78 ? 25.378 -2.451 -16.551 1.00 90.88 78 VAL A CA 1
ATOM 602 C C . VAL A 1 78 ? 24.303 -2.197 -15.503 1.00 90.88 78 VAL A C 1
ATOM 604 O O . VAL A 1 78 ? 23.390 -3.012 -15.358 1.00 90.88 78 VAL A O 1
ATOM 607 N N . ASP A 1 79 ? 24.446 -1.111 -14.755 1.00 89.06 79 ASP A N 1
ATOM 608 C CA . ASP A 1 79 ? 23.663 -0.782 -13.559 1.00 89.06 79 ASP A CA 1
ATOM 609 C C . ASP A 1 79 ? 23.116 0.656 -13.556 1.00 89.06 79 ASP A C 1
ATOM 611 O O . ASP A 1 79 ? 22.334 1.014 -12.679 1.00 89.06 79 ASP A O 1
ATOM 615 N N . ASP A 1 80 ? 23.441 1.460 -14.566 1.00 90.44 80 ASP A N 1
ATOM 616 C CA . ASP A 1 80 ? 23.088 2.878 -14.699 1.00 90.44 80 ASP A CA 1
ATOM 617 C C . ASP A 1 80 ? 21.745 3.103 -15.417 1.00 90.44 80 ASP A C 1
ATOM 619 O O . ASP A 1 80 ? 21.564 4.069 -16.158 1.00 90.44 80 ASP A O 1
ATOM 623 N N . PHE A 1 81 ? 20.781 2.199 -15.231 1.00 90.94 81 PHE A N 1
ATOM 624 C CA . PHE A 1 81 ? 19.450 2.378 -15.809 1.00 90.94 81 PHE A CA 1
ATOM 625 C C . PHE A 1 81 ? 18.637 3.405 -15.022 1.00 90.94 81 PHE A C 1
ATOM 627 O O . PHE A 1 81 ? 18.291 3.182 -13.862 1.00 90.94 81 PHE A O 1
ATOM 634 N N . GLU A 1 82 ? 18.195 4.461 -15.701 1.00 88.88 82 GLU A N 1
ATOM 635 C CA . GLU A 1 82 ? 17.146 5.341 -15.193 1.00 88.88 82 GLU A CA 1
ATOM 636 C C . GLU A 1 82 ? 15.792 4.900 -15.760 1.00 88.88 82 GLU A C 1
ATOM 638 O O . GLU A 1 82 ? 15.582 4.933 -16.975 1.00 88.88 82 GLU A O 1
ATOM 643 N N . PHE A 1 83 ? 14.877 4.457 -14.889 1.00 89.06 83 PHE A N 1
ATOM 644 C CA . PHE A 1 83 ? 13.531 4.026 -15.274 1.00 89.06 83 PHE A CA 1
ATOM 645 C C . PHE A 1 83 ? 12.498 5.136 -15.100 1.00 89.06 83 PHE A C 1
ATOM 647 O O . PHE A 1 83 ? 12.390 5.766 -14.049 1.00 89.06 83 PHE A O 1
ATOM 654 N N . HIS A 1 84 ? 11.649 5.283 -16.112 1.00 85.81 84 HIS A N 1
ATOM 655 C CA . HIS A 1 84 ? 10.508 6.179 -16.114 1.00 85.81 84 HIS A CA 1
ATOM 656 C C . HIS A 1 84 ? 9.208 5.403 -16.310 1.00 85.81 84 HIS A C 1
ATOM 658 O O . HIS A 1 84 ? 9.100 4.510 -17.155 1.00 85.81 84 HIS A O 1
ATOM 664 N N . GLY A 1 85 ? 8.194 5.805 -15.554 1.00 84.06 85 GLY A N 1
ATOM 665 C CA . GLY A 1 85 ? 6.824 5.351 -15.715 1.00 84.06 85 GLY A CA 1
ATOM 666 C C . GLY A 1 85 ? 6.081 5.271 -14.390 1.00 84.06 85 GLY A C 1
ATOM 667 O O . GLY A 1 85 ? 6.622 5.649 -13.349 1.00 84.06 85 GLY A O 1
ATOM 668 N N . PRO A 1 86 ? 4.815 4.840 -14.420 1.00 80.56 86 PRO A N 1
ATOM 669 C CA . PRO A 1 86 ? 4.008 4.778 -13.217 1.00 80.56 86 PRO A CA 1
ATOM 670 C C . PRO A 1 86 ? 4.485 3.636 -12.326 1.00 80.56 86 PRO A C 1
ATOM 672 O O . PRO A 1 86 ? 4.630 2.503 -12.781 1.00 80.56 86 PRO A O 1
ATOM 675 N N . ILE A 1 87 ? 4.681 3.922 -11.040 1.00 80.31 87 ILE A N 1
ATOM 676 C CA . ILE A 1 87 ? 4.903 2.866 -10.052 1.00 80.31 87 ILE A CA 1
ATOM 677 C C . ILE A 1 87 ? 3.595 2.067 -9.961 1.00 80.31 87 ILE A C 1
ATOM 679 O O . ILE A 1 87 ? 2.560 2.671 -9.652 1.00 80.31 87 ILE A O 1
ATOM 683 N N . PRO A 1 88 ? 3.598 0.758 -10.269 1.00 81.00 88 PRO A N 1
ATOM 684 C CA . PRO A 1 88 ? 2.384 -0.045 -10.232 1.00 81.00 88 PRO A CA 1
ATOM 685 C C . PRO A 1 88 ? 1.813 -0.074 -8.814 1.00 81.00 88 PRO A C 1
ATOM 687 O O . PRO A 1 88 ? 2.554 -0.046 -7.830 1.00 81.00 88 PRO A O 1
ATOM 690 N N . ASN A 1 89 ? 0.488 -0.146 -8.715 1.00 88.94 89 ASN A N 1
ATOM 691 C CA . ASN A 1 89 ? -0.153 -0.450 -7.444 1.00 88.94 89 ASN A CA 1
ATOM 692 C C . ASN A 1 89 ? 0.165 -1.898 -7.059 1.00 88.94 89 ASN A C 1
ATOM 694 O O . ASN A 1 89 ? 0.194 -2.777 -7.920 1.00 88.94 89 ASN A O 1
ATOM 698 N N . GLY A 1 90 ? 0.399 -2.122 -5.773 1.00 91.19 90 GLY A N 1
ATOM 699 C CA . GLY A 1 90 ? 0.512 -3.449 -5.187 1.00 91.19 90 GLY A CA 1
ATOM 700 C C . GLY A 1 90 ? -0.757 -3.837 -4.436 1.00 91.19 90 GLY A C 1
ATOM 701 O O . GLY A 1 90 ? -1.789 -3.162 -4.490 1.00 91.19 90 GLY A O 1
ATOM 702 N N . VAL A 1 91 ? -0.645 -4.907 -3.667 1.00 95.19 91 VAL A N 1
ATOM 703 C CA . VAL A 1 91 ? -1.663 -5.389 -2.742 1.00 95.19 91 VAL A CA 1
ATOM 704 C C . VAL A 1 91 ? -1.112 -5.340 -1.323 1.00 95.19 91 VAL A C 1
ATOM 706 O O . VAL A 1 91 ? 0.016 -5.749 -1.073 1.00 95.19 91 VAL A O 1
ATOM 709 N N . ILE A 1 92 ? -1.925 -4.887 -0.375 1.00 97.75 92 ILE A N 1
ATOM 710 C CA . ILE A 1 92 ? -1.641 -4.988 1.059 1.00 97.75 92 ILE A CA 1
ATOM 711 C C . ILE A 1 92 ? -2.805 -5.683 1.753 1.00 97.75 92 ILE A C 1
ATOM 713 O O . ILE A 1 92 ? -3.963 -5.544 1.355 1.00 97.75 92 ILE A O 1
ATOM 717 N N . LYS A 1 93 ? -2.501 -6.464 2.786 1.00 98.25 93 LYS A N 1
ATOM 718 C CA . LYS A 1 93 ? -3.493 -7.207 3.559 1.00 98.25 93 LYS A CA 1
ATOM 719 C C . LYS A 1 93 ? -3.406 -6.821 5.024 1.00 98.25 93 LYS A C 1
ATOM 721 O O . LYS A 1 93 ? -2.313 -6.719 5.566 1.00 98.25 93 LYS A O 1
ATOM 726 N N . PHE A 1 94 ? -4.554 -6.671 5.666 1.00 98.12 94 PHE A N 1
ATOM 727 C CA . PHE A 1 94 ? -4.664 -6.433 7.101 1.00 98.12 94 PHE A CA 1
ATOM 728 C C . PHE A 1 94 ? -5.260 -7.672 7.763 1.00 98.12 94 PHE A C 1
ATOM 730 O O . PHE A 1 94 ? -6.370 -8.090 7.419 1.00 98.12 94 PHE A O 1
ATOM 737 N N . GLU A 1 95 ? -4.507 -8.280 8.677 1.00 97.19 95 GLU A N 1
ATOM 738 C CA . GLU A 1 95 ? -4.965 -9.399 9.493 1.00 97.19 95 GLU A CA 1
ATOM 739 C C . GLU A 1 95 ? -5.733 -8.872 10.705 1.00 97.19 95 GLU A C 1
ATOM 741 O O . GLU A 1 95 ? -5.182 -8.191 11.568 1.00 97.19 95 GLU A O 1
ATOM 746 N N . MET A 1 96 ? -7.027 -9.177 10.746 1.00 95.69 96 MET A N 1
ATOM 747 C CA . MET A 1 96 ? -7.933 -8.727 11.793 1.00 95.69 96 MET A CA 1
ATOM 748 C C . MET A 1 96 ? -8.068 -9.801 12.874 1.00 95.69 96 MET A C 1
ATOM 750 O O . MET A 1 96 ? -8.347 -10.960 12.540 1.00 95.69 96 MET A O 1
ATOM 754 N N . PRO A 1 97 ? -7.961 -9.447 14.168 1.00 94.50 97 PRO A N 1
ATOM 755 C CA . PRO A 1 97 ? -8.368 -10.349 15.231 1.00 94.50 97 PRO A CA 1
ATOM 756 C C . PRO A 1 97 ? -9.886 -10.566 15.186 1.00 94.50 97 PRO A C 1
ATOM 758 O O . PRO A 1 97 ? -10.641 -9.829 14.551 1.00 94.50 97 PRO A O 1
ATOM 761 N N . THR A 1 98 ? -10.358 -11.591 15.892 1.00 94.38 98 THR A N 1
ATOM 762 C CA . THR A 1 98 ? -11.802 -11.876 15.998 1.00 94.38 98 THR A CA 1
ATOM 763 C C . THR A 1 98 ? -12.472 -11.148 17.165 1.00 94.38 98 THR A C 1
ATOM 765 O O . THR A 1 98 ? -13.702 -11.091 17.231 1.00 94.38 98 THR A O 1
ATOM 768 N N . LYS A 1 99 ? -11.681 -10.606 18.097 1.00 95.62 99 LYS A N 1
ATOM 769 C CA . LYS A 1 99 ? -12.132 -9.977 19.343 1.00 95.62 99 LYS A CA 1
ATOM 770 C C . LYS A 1 99 ? -11.239 -8.792 19.711 1.00 95.62 99 LYS A C 1
ATOM 772 O O . LYS A 1 99 ? -10.062 -8.787 19.357 1.00 95.62 99 LYS A O 1
ATOM 777 N N . CYS A 1 100 ? -11.804 -7.844 20.449 1.00 93.94 100 CYS A N 1
ATOM 778 C CA . CYS A 1 100 ? -11.078 -6.810 21.180 1.00 93.94 100 CYS A CA 1
ATOM 779 C C . CYS A 1 100 ? -10.300 -7.417 22.359 1.00 93.94 100 CYS A C 1
ATOM 781 O O . CYS A 1 100 ? -10.546 -8.560 22.759 1.00 93.94 100 CYS A O 1
ATOM 783 N N . VAL A 1 101 ? -9.400 -6.632 22.954 1.00 92.56 101 VAL A N 1
ATOM 784 C CA . VAL A 1 101 ? -8.583 -7.015 24.121 1.00 92.56 101 VAL A CA 1
ATOM 785 C C . VAL A 1 101 ? -9.455 -7.430 25.314 1.00 92.56 101 VAL A C 1
ATOM 787 O O . VAL A 1 101 ? -9.134 -8.377 26.028 1.00 92.56 101 VAL A O 1
ATOM 790 N N . THR A 1 102 ? -10.611 -6.787 25.489 1.00 92.69 102 THR A N 1
ATOM 791 C CA . THR A 1 102 ? -11.627 -7.104 26.511 1.00 92.69 102 THR A CA 1
ATOM 792 C C . THR A 1 102 ? -12.347 -8.440 26.275 1.00 92.69 102 THR A C 1
ATOM 794 O O . THR A 1 102 ? -13.046 -8.942 27.156 1.00 92.69 102 THR A O 1
ATOM 797 N N . GLY A 1 103 ? -12.191 -9.038 25.090 1.00 93.81 103 GLY A N 1
ATOM 798 C CA . GLY A 1 103 ? -12.901 -10.237 24.651 1.00 93.81 103 GLY A CA 1
ATOM 799 C C . GLY A 1 103 ? -14.199 -9.960 23.885 1.00 93.81 103 GLY A C 1
ATOM 800 O O . GLY A 1 103 ? -14.809 -10.918 23.390 1.00 93.8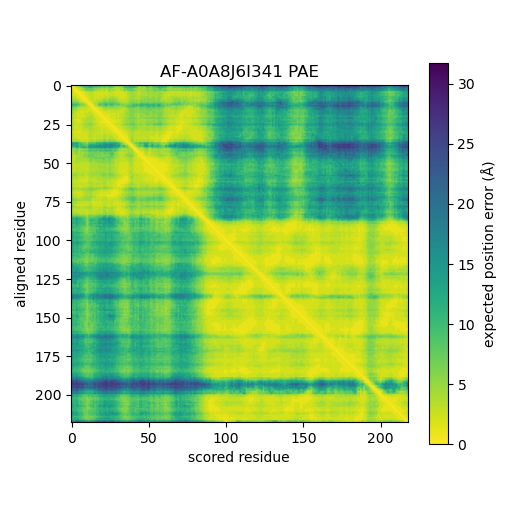1 103 GLY A O 1
ATOM 801 N N . THR A 1 104 ? -14.604 -8.693 23.740 1.00 95.94 104 THR A N 1
ATOM 802 C CA . THR A 1 104 ? -15.758 -8.288 22.926 1.00 95.94 104 THR A CA 1
ATOM 803 C C . THR A 1 104 ? -15.564 -8.725 21.468 1.00 95.94 104 THR A C 1
ATOM 805 O O . THR A 1 104 ? -14.528 -8.427 20.873 1.00 95.94 104 THR A O 1
ATOM 808 N N . PRO A 1 105 ? -16.514 -9.457 20.855 1.00 96.56 105 PRO A N 1
ATOM 809 C CA . PRO A 1 105 ? -16.404 -9.858 19.455 1.00 96.56 105 PRO A CA 1
ATOM 810 C C . PRO A 1 105 ? -16.404 -8.660 18.507 1.00 96.56 105 PRO A C 1
ATOM 812 O O . PRO A 1 105 ? -17.266 -7.788 18.608 1.00 96.5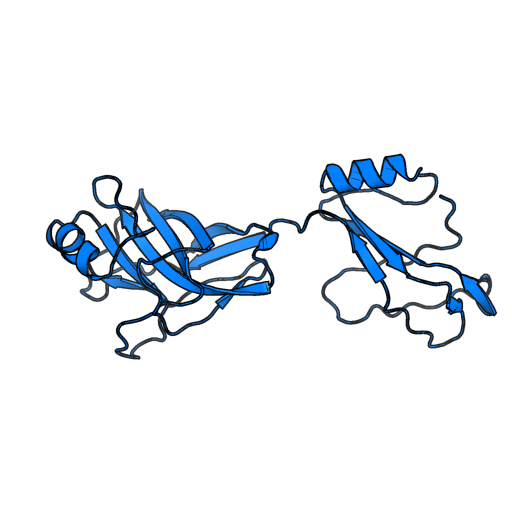6 105 PRO A O 1
ATOM 815 N N . ILE A 1 106 ? -15.503 -8.671 17.524 1.00 96.69 106 ILE A N 1
ATOM 816 C CA . ILE A 1 106 ? -15.529 -7.679 16.450 1.00 96.69 106 ILE A CA 1
ATOM 817 C C . ILE A 1 106 ? -16.683 -8.028 15.495 1.00 96.69 106 ILE A C 1
ATOM 819 O O . ILE A 1 106 ? -16.694 -9.121 14.916 1.00 96.69 106 ILE A O 1
ATOM 823 N N . PRO A 1 107 ? -17.669 -7.134 15.302 1.00 96.31 107 PRO A N 1
ATOM 824 C CA . PRO A 1 107 ? -18.825 -7.420 14.460 1.00 96.31 107 PRO A CA 1
ATOM 825 C C . PRO A 1 107 ? -18.430 -7.521 12.987 1.00 96.31 107 PRO A C 1
ATOM 827 O O . PRO A 1 107 ? -17.621 -6.736 12.495 1.00 96.31 107 PRO A O 1
ATOM 830 N N . SER A 1 108 ? -19.044 -8.447 12.249 1.00 97.25 108 SER A N 1
ATOM 831 C CA . SER A 1 108 ? -18.891 -8.550 10.794 1.00 97.25 108 SER A CA 1
ATOM 832 C C . SER A 1 108 ? -19.689 -7.475 10.050 1.00 97.25 108 SER A C 1
ATOM 834 O O . SER A 1 108 ? -20.759 -7.072 10.505 1.00 97.25 108 SER A O 1
ATOM 836 N N . GLY A 1 109 ? -19.232 -7.083 8.860 1.00 97.12 109 GLY A N 1
ATOM 837 C CA . GLY A 1 109 ? -19.962 -6.172 7.972 1.00 97.12 109 GLY A CA 1
ATOM 838 C C . GLY A 1 109 ? -19.864 -4.692 8.350 1.00 97.12 109 GLY A C 1
ATOM 839 O O . GLY A 1 109 ? -20.612 -3.882 7.809 1.00 97.12 109 GLY A O 1
ATOM 840 N N . LYS A 1 110 ? -18.963 -4.327 9.266 1.00 97.62 110 LYS A N 1
ATOM 841 C CA . LYS A 1 110 ? -18.684 -2.936 9.635 1.00 97.62 110 LYS A CA 1
ATOM 842 C C . LYS A 1 110 ? -17.556 -2.369 8.787 1.00 97.62 110 LYS A C 1
ATOM 844 O O . LYS A 1 110 ? -16.644 -3.088 8.381 1.00 97.62 110 LYS A O 1
ATOM 849 N N . THR A 1 111 ? -17.615 -1.070 8.528 1.00 97.94 111 THR A N 1
ATOM 850 C CA . THR A 1 111 ? -16.524 -0.352 7.866 1.00 97.94 111 THR A CA 1
ATOM 851 C C . THR A 1 111 ? -15.326 -0.292 8.801 1.00 97.94 111 THR A C 1
ATOM 853 O O . THR A 1 111 ? -15.479 0.041 9.973 1.00 97.94 111 THR A O 1
ATOM 856 N N . VAL A 1 112 ? -14.136 -0.564 8.275 1.00 98.06 112 VAL A N 1
ATOM 857 C CA . VAL A 1 112 ? -12.870 -0.330 8.974 1.00 98.06 112 VAL A CA 1
ATOM 858 C C . VAL A 1 112 ? -11.972 0.566 8.127 1.00 98.06 112 VAL A C 1
ATOM 860 O O . VAL A 1 112 ? -11.893 0.404 6.906 1.00 98.06 112 VAL A O 1
ATOM 863 N N . LYS A 1 113 ? -11.328 1.536 8.773 1.00 98.38 113 LYS A N 1
ATOM 864 C CA . LYS A 1 113 ? -10.317 2.424 8.190 1.00 98.38 113 LYS A CA 1
ATOM 865 C C . LYS A 1 113 ? -8.964 2.099 8.824 1.00 98.38 113 LYS A C 1
ATOM 867 O O . LYS A 1 113 ? -8.896 2.045 10.048 1.00 98.38 113 LYS A O 1
ATOM 872 N N . PHE A 1 114 ? -7.920 1.910 8.022 1.00 98.31 114 PHE A N 1
ATOM 873 C CA . PHE A 1 114 ? -6.540 1.730 8.487 1.00 98.31 114 PHE A CA 1
ATOM 874 C C . PHE A 1 114 ? -5.706 2.940 8.084 1.00 98.31 114 PHE A C 1
ATOM 876 O O . PHE A 1 114 ? -5.652 3.280 6.904 1.00 98.31 114 PHE A O 1
ATOM 883 N N . TYR 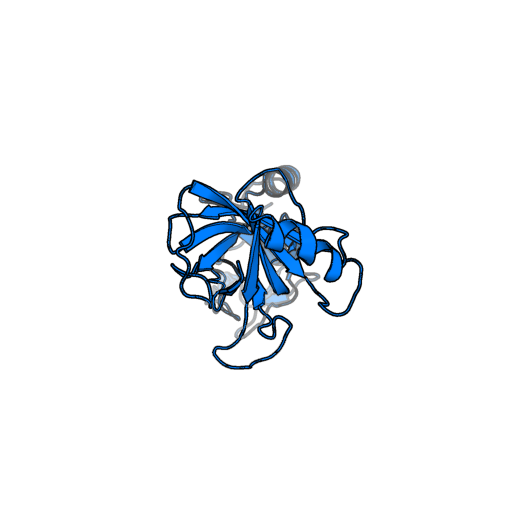A 1 115 ? -5.056 3.575 9.049 1.00 97.94 115 TYR A N 1
ATOM 884 C CA . TYR A 1 115 ? -4.336 4.833 8.888 1.00 97.94 115 TYR A CA 1
ATOM 885 C C . TYR A 1 115 ? -2.836 4.552 8.896 1.00 97.94 115 TYR A C 1
ATOM 887 O O . TYR A 1 115 ? -2.318 4.056 9.897 1.00 97.94 115 TYR A O 1
ATOM 895 N N . ALA A 1 116 ? -2.160 4.850 7.788 1.00 97.50 116 ALA A N 1
ATOM 896 C CA . ALA A 1 116 ? -0.709 4.754 7.667 1.00 97.50 116 ALA A CA 1
ATOM 897 C C . ALA A 1 116 ? -0.061 6.044 8.195 1.00 97.50 116 ALA A C 1
ATOM 899 O O . ALA A 1 116 ? -0.206 7.105 7.584 1.00 97.50 116 ALA A O 1
ATOM 900 N N . ILE A 1 117 ? 0.631 5.955 9.332 1.00 95.62 117 ILE A N 1
ATOM 901 C CA . ILE A 1 117 ? 1.198 7.095 10.064 1.00 95.62 117 ILE A CA 1
ATOM 902 C C . ILE A 1 117 ? 2.727 7.017 10.067 1.00 95.62 117 ILE A C 1
ATOM 904 O O . ILE A 1 117 ? 3.290 5.985 10.419 1.00 95.62 117 ILE A O 1
ATOM 908 N N . VAL A 1 118 ? 3.406 8.109 9.707 1.00 94.00 118 VAL A N 1
ATOM 909 C CA . VAL A 1 118 ? 4.882 8.186 9.749 1.00 94.00 118 VAL A CA 1
ATOM 910 C C . VAL A 1 118 ? 5.387 8.385 11.178 1.00 94.00 118 VAL A C 1
ATOM 912 O O . VAL A 1 118 ? 6.338 7.740 11.605 1.00 94.00 118 VAL A O 1
ATOM 915 N N . ASP A 1 119 ? 4.739 9.282 11.921 1.00 90.44 119 ASP A N 1
ATOM 916 C CA . ASP A 1 119 ? 5.126 9.672 13.274 1.00 90.44 119 ASP A CA 1
ATOM 917 C C . ASP A 1 119 ? 3.889 9.725 14.175 1.00 90.44 119 ASP A C 1
ATOM 919 O O . ASP A 1 119 ? 3.027 10.591 14.034 1.00 90.44 119 ASP A O 1
ATOM 923 N N . THR A 1 120 ? 3.807 8.788 15.117 1.00 87.62 120 THR A N 1
ATOM 924 C CA . THR A 1 120 ? 2.684 8.648 16.059 1.00 87.62 120 THR A CA 1
ATOM 925 C C . THR A 1 120 ? 2.714 9.691 17.178 1.00 87.62 120 THR A C 1
ATOM 927 O O . THR A 1 120 ? 1.788 9.766 17.988 1.00 87.62 120 THR A O 1
ATOM 930 N N . THR A 1 121 ? 3.783 10.489 17.257 1.00 87.75 121 THR A N 1
ATOM 931 C CA . THR A 1 121 ? 3.962 11.559 18.242 1.00 87.75 121 THR A CA 1
ATOM 932 C C . THR A 1 121 ? 3.459 12.912 17.741 1.00 87.75 121 THR A C 1
ATOM 934 O O . THR A 1 121 ? 3.135 13.780 18.558 1.00 87.75 121 THR A O 1
ATOM 937 N N . LYS A 1 122 ? 3.350 13.085 16.419 1.00 88.38 122 LYS A N 1
ATOM 938 C CA . LYS A 1 122 ? 2.848 14.308 15.794 1.00 88.38 122 LYS A CA 1
ATOM 939 C C . LYS A 1 122 ? 1.331 14.396 15.950 1.00 88.38 122 LYS A C 1
ATOM 941 O O . LYS A 1 122 ? 0.610 13.450 15.644 1.00 88.38 122 LYS A O 1
ATOM 946 N N . LEU A 1 123 ? 0.860 15.549 16.429 1.00 89.56 123 LEU A N 1
ATOM 947 C CA . LEU A 1 123 ? -0.557 15.827 16.663 1.00 89.56 123 LEU A CA 1
ATOM 948 C C . LEU A 1 123 ? -0.992 17.137 15.974 1.00 89.56 123 LEU A C 1
ATOM 950 O O . LEU A 1 123 ? -0.221 18.102 16.003 1.00 89.56 123 LEU A O 1
ATOM 954 N N . PRO A 1 124 ? -2.221 17.224 15.428 1.00 92.06 124 PRO A N 1
ATOM 955 C CA . PRO A 1 124 ? -3.214 16.146 15.325 1.00 92.06 124 PRO A CA 1
ATOM 956 C C . PRO A 1 124 ? -2.716 14.979 14.458 1.00 92.06 124 PRO A C 1
ATOM 958 O O . PRO A 1 124 ? -1.740 15.131 13.726 1.00 92.06 124 PRO A O 1
ATOM 961 N N . LEU A 1 125 ? -3.336 13.805 14.599 1.00 91.94 125 LEU A N 1
ATOM 962 C CA . LEU A 1 125 ? -2.960 12.629 13.818 1.00 91.94 125 LEU A CA 1
ATOM 963 C C . LEU A 1 125 ? -3.236 12.894 12.336 1.00 91.94 125 LEU A C 1
ATOM 965 O O . LEU A 1 125 ? -4.359 13.220 11.962 1.00 91.94 125 LEU A O 1
ATOM 969 N N . GLU A 1 126 ? -2.208 12.743 11.509 1.00 94.12 126 GLU A N 1
ATOM 970 C CA . GLU A 1 126 ? -2.269 12.931 10.059 1.00 94.12 126 GLU A CA 1
ATOM 971 C C . GLU A 1 126 ? -1.781 11.650 9.391 1.00 94.12 126 GLU A C 1
ATOM 973 O O . GLU A 1 126 ? -0.634 11.234 9.595 1.00 94.12 126 GLU A O 1
ATOM 978 N N . ALA A 1 127 ? -2.652 11.008 8.616 1.00 95.56 127 ALA A N 1
ATOM 979 C CA . ALA A 1 127 ? -2.299 9.824 7.861 1.00 95.56 127 ALA A CA 1
ATOM 980 C C . ALA A 1 127 ? -1.829 10.196 6.459 1.00 95.56 127 ALA A C 1
ATOM 982 O O . ALA A 1 127 ? -2.489 10.911 5.708 1.00 95.56 127 ALA A O 1
ATOM 983 N N . ASP A 1 128 ? -0.714 9.602 6.051 1.00 96.06 128 ASP A N 1
ATOM 984 C CA . ASP A 1 128 ? -0.238 9.704 4.672 1.00 96.06 128 ASP A CA 1
ATOM 985 C C . ASP A 1 128 ? -1.209 9.018 3.702 1.00 96.06 128 ASP A C 1
ATOM 987 O O . ASP A 1 128 ? -1.313 9.395 2.526 1.00 96.06 128 ASP A O 1
ATOM 991 N N . TYR A 1 129 ? -1.889 7.975 4.185 1.00 97.00 129 TYR A N 1
ATOM 992 C CA . TYR A 1 129 ? -2.910 7.245 3.454 1.00 97.00 129 TYR A CA 1
ATOM 993 C C . TYR A 1 129 ? -3.874 6.516 4.391 1.00 97.00 129 TYR A C 1
ATOM 995 O O . TYR A 1 129 ? -3.481 6.027 5.452 1.00 97.00 129 TYR A O 1
ATOM 1003 N N . VAL A 1 130 ? -5.129 6.387 3.954 1.00 97.88 130 VAL A N 1
ATOM 1004 C CA . VAL A 1 130 ? -6.172 5.651 4.674 1.00 97.88 130 VAL A CA 1
ATOM 1005 C C . VAL A 1 130 ? -6.716 4.534 3.792 1.00 97.88 130 VAL A C 1
ATOM 1007 O O . VAL A 1 130 ? -7.408 4.785 2.802 1.00 97.88 130 VAL A O 1
ATOM 1010 N N . PHE A 1 131 ? -6.438 3.293 4.177 1.00 97.94 131 PHE A N 1
ATOM 1011 C CA . PHE A 1 131 ? -7.036 2.112 3.563 1.00 97.94 131 PHE A CA 1
ATOM 1012 C C . PHE A 1 131 ? -8.436 1.891 4.129 1.00 97.94 131 PHE A C 1
ATOM 1014 O O . PHE A 1 131 ? -8.700 2.170 5.299 1.00 97.94 131 PHE A O 1
ATOM 1021 N N . LYS A 1 132 ? -9.349 1.373 3.307 1.00 97.25 132 LYS A N 1
ATOM 1022 C CA . LYS A 1 132 ? -10.732 1.098 3.710 1.00 97.25 132 LYS A CA 1
ATOM 1023 C C . LYS A 1 132 ? -11.080 -0.350 3.423 1.00 97.25 132 LYS A C 1
ATOM 1025 O O . LYS A 1 132 ? -10.786 -0.859 2.345 1.00 97.25 132 LYS A O 1
ATOM 1030 N N . GLY A 1 133 ? -11.753 -0.980 4.373 1.00 96.69 133 GLY A N 1
ATOM 1031 C CA . GLY A 1 133 ? -12.214 -2.352 4.255 1.00 96.69 133 GLY A CA 1
ATOM 1032 C C . GLY A 1 133 ? -13.520 -2.600 4.991 1.00 96.69 133 GLY A C 1
ATOM 1033 O O . GLY A 1 133 ? -14.175 -1.685 5.497 1.00 96.69 133 GLY A O 1
ATOM 1034 N N . THR A 1 134 ? -13.894 -3.873 5.054 1.00 97.19 134 THR A N 1
ATOM 1035 C CA . THR A 1 134 ? -15.090 -4.335 5.756 1.00 97.19 134 THR A CA 1
ATOM 1036 C C . THR A 1 134 ? -14.727 -5.514 6.647 1.00 97.19 134 THR A C 1
ATOM 1038 O O . THR A 1 134 ? -14.085 -6.463 6.195 1.00 97.19 134 THR A O 1
ATOM 1041 N N . THR A 1 135 ? -15.133 -5.456 7.912 1.00 97.12 135 THR A N 1
ATOM 1042 C CA . THR A 1 135 ? -14.903 -6.515 8.900 1.00 97.12 135 THR A CA 1
ATOM 1043 C C . THR A 1 135 ? -15.692 -7.789 8.568 1.00 97.12 135 THR A C 1
ATOM 1045 O O . THR A 1 135 ? -16.642 -7.781 7.783 1.00 97.12 135 THR A O 1
ATOM 1048 N N . GLY A 1 136 ? -15.336 -8.908 9.207 1.00 90.75 136 GLY A N 1
ATOM 1049 C CA . GLY A 1 136 ? -15.972 -10.219 8.992 1.00 90.75 136 GLY A CA 1
ATOM 1050 C C . GLY A 1 136 ? -15.153 -11.187 8.135 1.00 90.75 136 GLY A C 1
ATOM 1051 O O . GLY A 1 136 ? -15.593 -12.306 7.881 1.00 90.75 136 GLY A O 1
ATOM 1052 N N . ARG A 1 137 ? -13.954 -10.778 7.711 1.00 90.25 137 ARG A N 1
ATOM 1053 C CA . ARG A 1 137 ? -12.912 -11.650 7.157 1.00 90.25 137 ARG A CA 1
ATOM 1054 C C . ARG A 1 137 ? -11.656 -11.504 8.008 1.00 90.25 137 ARG A C 1
ATOM 1056 O O . ARG A 1 137 ? -11.369 -10.404 8.468 1.00 90.25 137 ARG A O 1
ATOM 1063 N N . ASN A 1 138 ? -10.902 -12.590 8.162 1.00 89.25 138 ASN A N 1
ATOM 1064 C CA . ASN A 1 138 ? -9.630 -12.557 8.893 1.00 89.25 138 ASN A CA 1
ATOM 1065 C C . ASN A 1 138 ? -8.566 -11.740 8.153 1.00 89.25 138 ASN A C 1
ATOM 1067 O O . ASN A 1 138 ? -7.724 -11.128 8.789 1.00 89.25 138 ASN A O 1
ATOM 1071 N N . LEU A 1 139 ? -8.610 -11.722 6.818 1.00 96.69 139 LEU A N 1
ATOM 1072 C CA . LEU A 1 139 ? -7.724 -10.918 5.981 1.00 96.69 139 LEU A CA 1
ATOM 1073 C C . LEU A 1 139 ? -8.558 -9.958 5.139 1.00 96.69 139 LEU A C 1
ATOM 1075 O O . LEU A 1 139 ? -9.435 -10.380 4.377 1.00 96.69 139 LEU A O 1
ATOM 1079 N N . ILE A 1 140 ? -8.268 -8.671 5.283 1.00 97.38 140 ILE A N 1
ATOM 1080 C CA . ILE A 1 140 ? -8.842 -7.600 4.476 1.00 97.38 140 ILE A CA 1
ATOM 1081 C C . ILE A 1 140 ? -7.796 -7.189 3.451 1.00 97.38 140 ILE A C 1
ATOM 1083 O O . ILE A 1 140 ? -6.715 -6.744 3.818 1.00 97.38 140 ILE A O 1
ATOM 1087 N N . GLU A 1 141 ? -8.117 -7.361 2.175 1.00 97.56 141 GLU A N 1
ATOM 1088 C CA . GLU A 1 141 ? -7.238 -7.006 1.064 1.00 97.56 141 GLU A CA 1
ATOM 1089 C C . GLU A 1 141 ? -7.565 -5.598 0.561 1.00 97.56 141 GLU A C 1
ATOM 1091 O O . GLU A 1 141 ? -8.733 -5.268 0.336 1.00 97.56 141 GLU A O 1
ATOM 1096 N N . CYS A 1 142 ? -6.534 -4.775 0.390 1.00 97.00 142 CYS A N 1
ATOM 1097 C CA . CYS A 1 142 ? -6.631 -3.419 -0.127 1.00 97.00 142 CYS A CA 1
ATOM 1098 C C . CYS A 1 142 ? -5.604 -3.196 -1.242 1.00 97.00 142 CYS A C 1
ATOM 1100 O O . CYS A 1 142 ? -4.529 -3.797 -1.256 1.00 97.00 142 CYS A O 1
ATOM 1102 N N . GLU A 1 143 ? -5.924 -2.282 -2.156 1.00 96.62 143 GLU A N 1
ATOM 1103 C CA . GLU A 1 143 ? -4.947 -1.770 -3.113 1.00 96.62 143 GLU A CA 1
ATOM 1104 C C . GLU A 1 143 ? -3.906 -0.917 -2.373 1.00 96.62 143 GLU A C 1
ATOM 1106 O O . GLU A 1 143 ? -4.265 -0.037 -1.588 1.00 96.62 143 GLU A O 1
ATOM 1111 N N . LEU A 1 144 ? -2.622 -1.175 -2.626 1.00 95.88 144 LEU A N 1
ATOM 1112 C CA . LEU A 1 144 ? -1.499 -0.370 -2.156 1.00 95.88 144 LEU A CA 1
ATOM 1113 C C . LEU A 1 144 ? -1.056 0.568 -3.283 1.00 95.88 144 LEU A C 1
ATOM 1115 O O . LEU A 1 144 ? -0.463 0.095 -4.255 1.00 95.88 144 LEU A O 1
ATOM 1119 N N . PRO A 1 145 ? -1.294 1.890 -3.190 1.00 93.69 145 PRO A N 1
ATOM 1120 C CA . PRO A 1 145 ? -0.867 2.793 -4.247 1.00 93.69 145 PRO A CA 1
ATOM 1121 C C . PRO A 1 145 ? 0.655 2.778 -4.401 1.00 93.69 145 PRO A C 1
ATOM 1123 O O . PRO A 1 145 ? 1.379 2.938 -3.416 1.00 93.69 145 PRO A O 1
ATOM 1126 N N . GLY A 1 146 ? 1.141 2.659 -5.640 1.00 88.50 146 GLY A N 1
ATOM 1127 C CA . GLY A 1 146 ? 2.566 2.448 -5.924 1.00 88.50 146 GLY A CA 1
ATOM 1128 C C . GLY A 1 146 ? 3.499 3.483 -5.288 1.00 88.50 146 GLY A C 1
ATOM 1129 O O . GLY A 1 146 ? 4.574 3.147 -4.805 1.00 88.50 146 GLY A O 1
ATOM 1130 N N . LYS A 1 147 ? 3.053 4.742 -5.171 1.00 89.94 147 LYS A N 1
ATOM 1131 C CA . LYS A 1 147 ? 3.809 5.837 -4.526 1.00 89.94 147 LYS A CA 1
ATOM 1132 C C . LYS A 1 147 ? 4.130 5.623 -3.035 1.00 89.94 147 LYS A C 1
ATOM 1134 O O . LYS A 1 147 ? 4.903 6.402 -2.474 1.00 89.94 147 LYS A O 1
ATOM 1139 N N . TYR A 1 148 ? 3.497 4.647 -2.384 1.00 94.00 148 TYR A N 1
ATOM 1140 C CA . TYR A 1 148 ? 3.760 4.281 -0.992 1.00 94.00 148 TYR A CA 1
ATOM 1141 C C . TYR A 1 148 ? 4.616 3.013 -0.856 1.00 94.00 148 TYR A C 1
ATOM 1143 O O . TYR A 1 148 ? 5.089 2.740 0.243 1.00 94.00 148 TYR A O 1
ATOM 1151 N N . ILE A 1 149 ? 4.859 2.264 -1.941 1.00 91.69 149 ILE A N 1
ATOM 1152 C CA . ILE A 1 149 ? 5.746 1.094 -1.921 1.00 91.69 149 ILE A CA 1
ATOM 1153 C C . ILE A 1 149 ? 7.168 1.537 -1.544 1.00 91.69 149 ILE A C 1
ATOM 1155 O O . ILE A 1 149 ? 7.687 2.526 -2.059 1.00 91.69 149 ILE A O 1
ATOM 1159 N N . GLY A 1 150 ? 7.790 0.797 -0.630 1.00 89.38 150 GLY A N 1
ATOM 1160 C CA . GLY A 1 150 ? 9.120 1.043 -0.080 1.00 89.38 150 GLY A CA 1
ATOM 1161 C C . GLY A 1 150 ? 9.156 2.006 1.108 1.00 89.38 150 GLY A C 1
ATOM 1162 O O . GLY A 1 150 ? 10.202 2.106 1.743 1.00 89.38 150 GLY A O 1
ATOM 1163 N N . LYS A 1 151 ? 8.050 2.692 1.423 1.00 95.38 151 LYS A N 1
ATOM 1164 C CA . LYS A 1 151 ? 7.952 3.587 2.585 1.00 95.38 151 LYS A CA 1
ATOM 1165 C C . LYS A 1 151 ? 7.566 2.828 3.849 1.00 95.38 151 LYS A C 1
ATOM 1167 O O . LYS A 1 151 ? 6.974 1.755 3.773 1.00 95.38 151 LYS A O 1
ATOM 1172 N N . GLU A 1 152 ? 7.872 3.411 5.000 1.00 96.94 152 GLU A N 1
ATOM 1173 C CA . GLU A 1 152 ? 7.656 2.807 6.313 1.00 96.94 152 GLU A CA 1
ATOM 1174 C C . GLU A 1 152 ? 6.563 3.543 7.092 1.00 96.94 152 GLU A C 1
ATOM 1176 O O . GLU A 1 152 ? 6.553 4.774 7.124 1.00 96.94 152 GLU A O 1
ATOM 1181 N N . TYR A 1 153 ? 5.645 2.792 7.708 1.00 97.44 153 TYR A N 1
ATOM 1182 C CA . TYR A 1 153 ? 4.500 3.339 8.438 1.00 97.44 153 TYR A CA 1
ATOM 1183 C C . TYR A 1 153 ? 4.128 2.509 9.667 1.00 97.44 153 TYR A C 1
ATOM 1185 O O . TYR A 1 153 ? 4.198 1.278 9.659 1.00 97.44 153 TYR A O 1
ATOM 1193 N N . PHE A 1 154 ? 3.658 3.199 10.700 1.00 96.69 154 PHE A N 1
ATOM 1194 C CA . PHE A 1 154 ? 2.847 2.628 11.769 1.00 96.69 154 PHE A CA 1
ATOM 1195 C C . PHE A 1 154 ? 1.381 2.579 11.341 1.00 96.69 154 PHE A C 1
ATOM 1197 O O . PHE A 1 154 ? 0.945 3.364 10.495 1.00 96.69 154 PHE A O 1
ATOM 1204 N N . PHE A 1 155 ? 0.599 1.695 11.963 1.00 97.31 155 PHE A N 1
ATOM 1205 C CA . PHE A 1 155 ? -0.817 1.549 11.642 1.00 97.31 155 PHE A CA 1
ATOM 1206 C C . PHE A 1 155 ? -1.733 1.717 12.851 1.00 97.31 155 PHE A C 1
ATOM 1208 O O . PHE A 1 155 ? -1.638 0.987 13.840 1.00 97.31 155 PHE A O 1
ATOM 1215 N N . PHE A 1 156 ? -2.692 2.629 12.696 1.00 96.94 156 PHE A N 1
ATOM 1216 C CA . PHE A 1 156 ? -3.919 2.665 13.487 1.00 96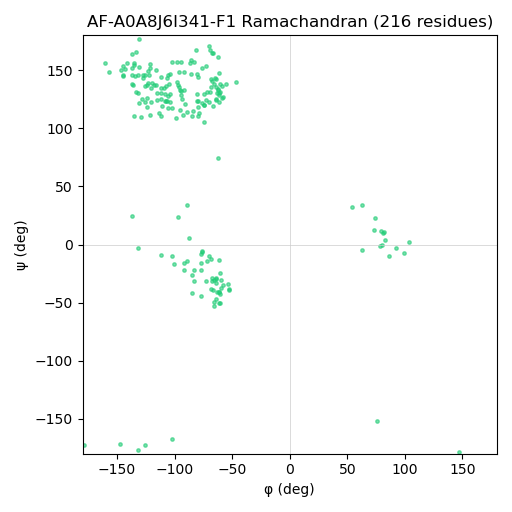.94 156 PHE A CA 1
ATOM 1217 C C . PHE A 1 156 ? -5.086 2.104 12.680 1.00 96.94 156 PHE A C 1
ATOM 1219 O O . PHE A 1 156 ? -5.076 2.132 11.449 1.00 96.94 156 PHE A O 1
ATOM 1226 N N . ALA A 1 157 ? -6.120 1.637 13.366 1.00 97.31 157 ALA A N 1
ATOM 1227 C CA . ALA A 1 157 ? -7.360 1.186 12.762 1.00 97.31 157 ALA A CA 1
ATOM 1228 C C . ALA A 1 157 ? -8.567 1.742 13.520 1.00 97.31 157 ALA A C 1
ATOM 1230 O O . ALA A 1 157 ? -8.548 1.867 14.739 1.00 97.31 157 ALA A O 1
ATOM 1231 N N . VAL A 1 158 ? -9.643 2.048 12.802 1.00 98.12 158 VAL A N 1
ATOM 1232 C CA . VAL A 1 158 ? -10.937 2.403 13.394 1.00 98.12 158 VAL A CA 1
ATOM 1233 C C . VAL A 1 158 ? -12.014 1.576 12.722 1.00 98.12 158 VAL A C 1
ATOM 1235 O O . VAL A 1 158 ? -12.192 1.664 11.506 1.00 98.12 158 VAL A O 1
ATOM 1238 N N . ILE A 1 159 ? -12.752 0.803 13.511 1.00 98.25 159 ILE A N 1
ATOM 1239 C CA . ILE A 1 159 ? -13.974 0.126 13.078 1.00 98.25 159 ILE A CA 1
ATOM 1240 C C . ILE A 1 159 ? -15.144 1.033 13.433 1.00 98.25 159 ILE A C 1
ATOM 1242 O O . ILE A 1 159 ? -15.293 1.416 14.585 1.00 98.25 159 ILE A O 1
ATOM 1246 N N . ILE A 1 160 ? -15.980 1.364 12.454 1.00 97.88 160 ILE A N 1
ATOM 1247 C CA . ILE A 1 160 ? -17.136 2.242 12.641 1.00 97.88 160 ILE A CA 1
ATOM 1248 C C . ILE A 1 160 ? -18.356 1.372 12.946 1.00 97.88 160 ILE A C 1
ATOM 1250 O O . ILE A 1 160 ? -18.838 0.627 12.086 1.00 97.88 160 ILE A O 1
ATOM 1254 N N . LEU A 1 161 ? -18.846 1.453 14.181 1.00 97.25 161 LEU A N 1
ATOM 1255 C CA . LEU A 1 161 ? -20.041 0.750 14.642 1.00 97.25 161 LEU A CA 1
ATOM 1256 C C . LEU A 1 161 ? -21.306 1.544 14.305 1.00 97.25 161 LEU A C 1
ATOM 1258 O O . LEU A 1 161 ? -22.276 0.947 13.821 1.00 97.25 161 LEU A O 1
ATOM 1262 N N . GLU A 1 162 ? -21.250 2.863 14.494 1.00 95.19 162 GLU A N 1
ATOM 1263 C CA . GLU A 1 162 ? -22.305 3.838 14.214 1.00 95.19 162 GLU A CA 1
ATOM 1264 C C . GLU A 1 162 ? -21.694 5.181 13.767 1.00 95.19 162 GLU A C 1
ATOM 1266 O O . GLU A 1 162 ? -20.589 5.538 14.169 1.00 95.19 162 GLU A O 1
ATOM 1271 N N . GLY A 1 163 ? -22.411 5.930 12.922 1.00 93.50 163 GLY A N 1
ATOM 1272 C CA . GLY A 1 163 ? -21.956 7.230 12.419 1.00 93.50 163 GLY A CA 1
ATOM 1273 C C . GLY A 1 163 ? -20.874 7.127 11.339 1.00 93.50 163 GLY A C 1
ATOM 1274 O O . GLY A 1 163 ? -20.837 6.172 10.561 1.00 93.50 163 GLY A O 1
ATOM 1275 N N . ASP A 1 164 ? -20.022 8.148 11.256 1.00 93.88 164 ASP A N 1
ATOM 1276 C CA . ASP A 1 164 ? -19.036 8.344 10.187 1.00 93.88 164 ASP A CA 1
ATOM 1277 C C . ASP A 1 164 ? -17.656 8.799 10.694 1.00 93.88 164 ASP A C 1
ATOM 1279 O O 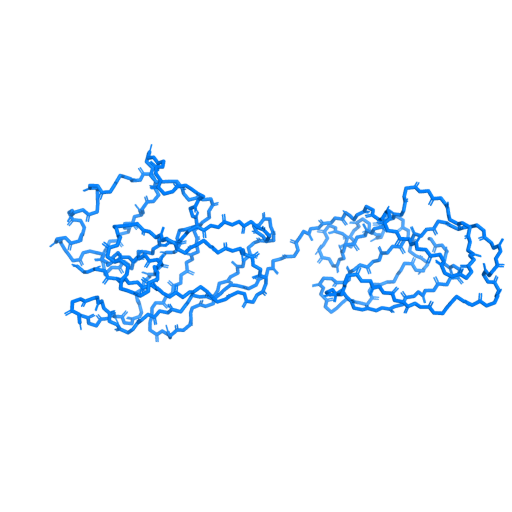. ASP A 1 164 ? -16.880 9.384 9.934 1.00 93.88 164 ASP A O 1
ATOM 1283 N N . PHE A 1 165 ? -17.330 8.483 11.955 1.00 95.88 165 PHE A N 1
ATOM 1284 C CA . PHE A 1 165 ? -16.096 8.913 12.615 1.00 95.88 165 PHE A CA 1
ATOM 1285 C C . PHE A 1 165 ? -14.838 8.713 11.744 1.00 95.88 165 PHE A C 1
ATOM 1287 O O . PHE A 1 165 ? -14.656 7.710 11.035 1.00 95.88 165 PHE A O 1
ATOM 1294 N N . ASP A 1 166 ? -13.944 9.695 11.813 1.00 95.88 166 ASP A N 1
ATOM 1295 C CA . ASP A 1 166 ? -12.653 9.700 11.139 1.00 95.88 166 ASP A CA 1
ATOM 1296 C C . ASP A 1 166 ? -11.568 10.141 12.120 1.00 95.88 166 ASP A C 1
ATOM 1298 O O . ASP A 1 166 ? -11.747 11.135 12.828 1.00 95.88 166 ASP A O 1
ATOM 1302 N N . LEU A 1 167 ? -10.475 9.378 12.168 1.00 94.69 167 LEU A N 1
ATOM 1303 C CA . LEU A 1 167 ? -9.317 9.671 13.013 1.00 94.69 167 LEU A CA 1
ATOM 1304 C C . LEU A 1 167 ? -8.452 10.786 12.413 1.00 94.69 167 LEU A C 1
ATOM 1306 O O . LEU A 1 167 ? -7.699 11.429 13.141 1.00 94.69 167 LEU A O 1
ATOM 1310 N N . GLU A 1 168 ? -8.552 11.019 11.103 1.00 94.75 168 GLU A N 1
ATOM 1311 C CA . GLU A 1 168 ? -7.765 12.035 10.410 1.00 94.75 168 GLU A CA 1
ATOM 1312 C C . GLU A 1 168 ? -8.007 13.428 11.014 1.00 94.75 168 GLU A C 1
ATOM 1314 O O . GLU A 1 168 ? -9.145 13.888 11.157 1.00 94.75 168 GLU A O 1
ATOM 1319 N N . GLY A 1 169 ? -6.924 14.110 11.382 1.00 93.75 169 GLY A N 1
ATOM 1320 C CA . GLY A 1 169 ? -6.959 15.431 12.001 1.00 93.75 169 GLY A CA 1
ATOM 1321 C C . GLY A 1 169 ? -7.437 15.444 13.458 1.00 93.75 169 GLY A C 1
ATOM 1322 O O . GLY A 1 169 ? -7.717 16.523 13.985 1.00 93.75 169 GLY A O 1
ATOM 1323 N N . LYS A 1 170 ? -7.538 14.286 14.126 1.00 94.44 170 LYS A N 1
ATOM 1324 C CA . LYS A 1 170 ? -7.977 14.174 15.528 1.00 94.44 170 LYS A CA 1
ATOM 1325 C C . LYS A 1 170 ? -6.819 14.062 16.515 1.00 94.44 170 LYS A C 1
ATOM 1327 O O . LYS A 1 170 ? -5.716 13.630 16.186 1.00 94.44 170 LYS A O 1
ATOM 1332 N N . TYR A 1 171 ? -7.090 14.434 17.760 1.00 93.19 171 TYR A N 1
ATOM 1333 C CA . TYR A 1 171 ? -6.220 14.193 18.907 1.00 93.19 171 TYR A CA 1
ATOM 1334 C C . TYR A 1 171 ? -6.638 12.901 19.631 1.00 93.19 171 TYR A C 1
ATOM 1336 O O . TYR A 1 171 ? -7.808 12.533 19.572 1.00 93.19 171 TYR A O 1
ATOM 1344 N N . PRO A 1 172 ? -5.741 12.247 20.396 1.00 88.38 172 PRO A N 1
ATOM 1345 C CA . PRO A 1 172 ? -6.072 11.032 21.146 1.00 88.38 172 PRO A CA 1
ATOM 1346 C C . PRO A 1 172 ? -7.302 11.172 22.054 1.00 88.38 172 PRO A C 1
ATOM 1348 O O . PRO A 1 172 ? -8.137 10.279 22.101 1.00 88.38 172 PRO A O 1
ATOM 1351 N N . LYS A 1 173 ? -7.465 12.331 22.705 1.00 91.69 173 LYS A N 1
ATOM 1352 C CA . LYS A 1 173 ? -8.636 12.647 23.544 1.00 91.69 173 LYS A CA 1
ATOM 1353 C C . LYS A 1 173 ? -9.970 12.632 22.785 1.00 91.69 173 LYS A C 1
ATOM 1355 O O . LYS A 1 173 ? -11.013 12.423 23.388 1.00 91.69 173 LYS A O 1
ATOM 1360 N N . ASP A 1 174 ? -9.952 12.850 21.468 1.00 94.88 174 ASP A N 1
ATOM 1361 C CA . ASP A 1 174 ? -11.169 12.891 20.651 1.00 94.88 174 ASP A CA 1
ATOM 1362 C C . ASP A 1 174 ? -11.728 11.476 20.390 1.00 94.88 174 ASP A C 1
ATOM 1364 O O . ASP A 1 174 ? -12.801 11.338 19.806 1.00 94.88 174 ASP A O 1
ATOM 1368 N N . LEU A 1 175 ? -11.014 10.425 20.819 1.00 94.06 175 LEU A N 1
ATOM 1369 C CA . LEU A 1 175 ? -11.481 9.037 20.787 1.00 94.06 175 LEU A CA 1
ATOM 1370 C C . LEU A 1 175 ? -12.353 8.666 21.989 1.00 94.06 175 LEU A C 1
ATOM 1372 O O . LEU A 1 175 ? -13.128 7.719 21.885 1.00 94.06 175 LEU A O 1
ATOM 1376 N N . GLU A 1 176 ? -12.251 9.394 23.106 1.00 94.69 176 GLU A N 1
ATOM 1377 C CA . GLU A 1 176 ? -12.921 9.028 24.361 1.00 94.69 176 GLU A CA 1
ATOM 1378 C C . GLU A 1 176 ? -14.443 8.967 24.206 1.00 94.69 176 GLU A C 1
ATOM 1380 O O . GLU A 1 176 ? -15.070 7.981 24.584 1.00 94.69 176 GLU A O 1
ATOM 1385 N N . GLU A 1 177 ? -15.056 10.005 23.635 1.00 96.06 177 GLU A N 1
ATOM 1386 C CA . GLU A 1 177 ? -16.510 10.068 23.471 1.00 96.06 177 GLU A CA 1
ATOM 1387 C C . GLU A 1 177 ? -17.045 8.994 22.497 1.00 96.06 177 GLU A C 1
ATOM 1389 O O . GLU A 1 177 ? -17.959 8.264 22.885 1.00 96.06 177 GLU A O 1
ATOM 1394 N N . PRO A 1 178 ? -16.486 8.811 21.283 1.00 96.75 178 PRO A N 1
ATOM 1395 C CA . PRO A 1 178 ? -16.909 7.745 20.374 1.00 96.75 178 PRO A CA 1
ATOM 1396 C C . PRO A 1 178 ? -16.746 6.327 20.931 1.00 96.75 178 PRO A C 1
ATOM 1398 O O . PRO A 1 178 ? -17.607 5.486 20.669 1.00 96.75 178 PRO A O 1
ATOM 1401 N N . LEU A 1 179 ? -15.675 6.053 21.688 1.00 95.88 179 LEU A N 1
ATOM 1402 C CA . LEU A 1 179 ? -15.482 4.762 22.361 1.00 95.88 179 LEU A CA 1
ATOM 1403 C C . LEU A 1 179 ? -16.550 4.561 23.444 1.00 95.88 179 LEU A C 1
ATOM 1405 O O . LEU A 1 179 ? -17.328 3.615 23.384 1.00 95.88 179 LEU A O 1
ATOM 1409 N N . ASN A 1 180 ? -16.704 5.527 24.355 1.00 94.88 180 ASN A N 1
ATOM 1410 C CA . ASN A 1 180 ? -17.698 5.454 25.434 1.00 94.88 180 ASN A CA 1
ATOM 1411 C C . ASN A 1 180 ? -19.144 5.327 24.920 1.00 94.88 180 ASN A C 1
ATOM 1413 O O . ASN A 1 180 ? -19.992 4.717 25.575 1.00 94.88 180 ASN A O 1
ATOM 1417 N N . ASN A 1 181 ? -19.431 5.888 23.744 1.00 95.81 181 ASN A N 1
ATOM 1418 C CA . ASN A 1 181 ? -20.738 5.813 23.098 1.00 95.81 181 ASN A CA 1
ATOM 1419 C C . ASN A 1 181 ? -20.915 4.566 22.209 1.00 95.81 181 ASN A C 1
ATOM 1421 O O . ASN A 1 181 ? -21.946 4.452 21.549 1.00 95.81 181 ASN A O 1
ATOM 1425 N N . ASN A 1 182 ? -19.955 3.633 22.178 1.00 94.50 182 ASN A N 1
ATOM 1426 C CA . ASN A 1 182 ? -19.947 2.451 21.303 1.00 94.50 182 ASN A CA 1
ATOM 1427 C C . ASN A 1 182 ? -20.117 2.789 19.809 1.00 94.50 182 ASN A C 1
ATOM 1429 O O . ASN A 1 182 ? -20.720 2.032 19.045 1.00 94.50 182 ASN A O 1
ATOM 1433 N N . GLN A 1 183 ? -19.605 3.941 19.376 1.00 97.19 183 GLN A N 1
ATOM 1434 C CA . GLN A 1 183 ? -19.657 4.369 17.977 1.00 97.19 183 GLN A CA 1
ATOM 1435 C C . GLN A 1 183 ? -18.499 3.795 17.168 1.00 97.19 183 GLN A C 1
ATOM 1437 O O . GLN A 1 183 ? -18.630 3.599 15.956 1.00 97.19 183 GLN A O 1
ATOM 1442 N N . ILE A 1 184 ? -17.378 3.496 17.823 1.00 98.12 184 ILE A N 1
ATOM 1443 C CA . ILE A 1 184 ? -16.194 2.925 17.188 1.00 98.12 184 ILE A CA 1
ATOM 1444 C C . ILE A 1 184 ? -15.576 1.810 18.031 1.00 98.12 184 ILE A C 1
ATOM 1446 O O . ILE A 1 184 ? -15.830 1.717 19.221 1.00 98.12 184 ILE A O 1
ATOM 1450 N N . MET A 1 185 ? -14.714 1.011 17.403 1.00 97.81 185 MET A N 1
ATOM 1451 C CA . MET A 1 185 ? -13.630 0.292 18.081 1.00 97.81 185 MET A CA 1
ATOM 1452 C C . MET A 1 185 ? -12.307 0.823 17.534 1.00 97.81 185 MET A C 1
ATOM 1454 O O . MET A 1 185 ? -12.174 1.013 16.318 1.00 97.81 185 MET A O 1
ATOM 1458 N N . PHE A 1 186 ? -11.328 1.052 18.402 1.00 96.81 186 PHE A N 1
ATOM 1459 C CA . PHE A 1 186 ? -10.029 1.611 18.028 1.00 96.81 186 PHE A CA 1
ATOM 1460 C C . PHE A 1 186 ? -8.939 0.550 18.116 1.00 96.81 186 PHE A C 1
ATOM 1462 O O . PHE A 1 186 ? -8.821 -0.134 19.124 1.00 96.81 186 PHE A O 1
ATOM 1469 N N . GLY A 1 187 ? -8.146 0.407 17.059 1.00 95.12 187 GLY A N 1
ATOM 1470 C CA . GLY A 1 187 ? -7.105 -0.604 16.943 1.00 95.12 187 GLY A CA 1
ATOM 1471 C C . GLY A 1 187 ? -5.728 -0.018 16.689 1.00 95.12 187 GLY A C 1
ATOM 1472 O O . GLY A 1 187 ? -5.584 1.015 16.032 1.00 95.12 187 GLY A O 1
ATOM 1473 N N . GLN A 1 188 ? -4.701 -0.709 17.169 1.00 94.31 188 GLN A N 1
ATOM 1474 C CA . GLN A 1 188 ? -3.305 -0.358 16.919 1.00 94.31 188 GLN A CA 1
ATOM 1475 C C . GLN A 1 188 ? -2.506 -1.615 16.593 1.00 94.31 188 GLN A C 1
ATOM 1477 O O . GLN A 1 188 ? -2.700 -2.635 17.249 1.00 94.31 188 GLN A O 1
ATOM 1482 N N . ALA A 1 189 ? -1.612 -1.545 15.607 1.00 93.75 189 ALA A N 1
ATOM 1483 C CA . ALA A 1 189 ? -0.687 -2.640 15.329 1.00 93.75 189 ALA A CA 1
ATOM 1484 C C . ALA A 1 189 ? 0.485 -2.614 16.328 1.00 93.75 189 ALA A C 1
ATOM 1486 O O . ALA A 1 189 ? 1.285 -1.674 16.311 1.00 93.75 189 ALA A O 1
ATOM 1487 N N . LYS A 1 190 ? 0.575 -3.627 17.195 1.00 88.31 190 LYS A N 1
ATOM 1488 C CA . LYS A 1 190 ? 1.568 -3.737 18.271 1.00 88.31 190 LYS A CA 1
ATOM 1489 C C . LYS A 1 190 ? 2.178 -5.132 18.367 1.00 88.31 190 LYS A C 1
ATOM 1491 O O . LYS A 1 190 ? 1.560 -6.117 17.961 1.00 88.31 190 LYS A O 1
ATOM 1496 N N . GLU A 1 191 ? 3.391 -5.208 18.908 1.00 83.31 191 GLU A N 1
ATOM 1497 C CA . GLU A 1 191 ? 3.948 -6.474 19.387 1.00 83.31 191 GLU A CA 1
ATOM 1498 C C . GLU A 1 191 ? 3.133 -6.982 20.584 1.00 83.31 191 GLU A C 1
ATOM 1500 O O . GLU A 1 191 ? 2.732 -6.213 21.459 1.00 83.31 191 GLU A O 1
ATOM 1505 N N . GLU A 1 192 ? 2.871 -8.288 20.606 1.00 69.62 192 GLU A N 1
ATOM 1506 C CA . GLU A 1 192 ? 2.024 -8.916 21.618 1.00 69.62 192 GLU A CA 1
ATOM 1507 C C . GLU A 1 192 ? 2.619 -8.728 23.023 1.00 69.62 192 GLU A C 1
ATOM 1509 O O . GLU A 1 192 ? 3.745 -9.143 23.298 1.00 69.62 192 GLU A O 1
ATOM 1514 N N . GLY A 1 193 ? 1.842 -8.128 23.929 1.00 63.84 193 GLY A N 1
ATOM 1515 C CA . GLY A 1 193 ? 2.215 -7.991 25.339 1.00 63.84 193 GLY A CA 1
ATOM 1516 C C . GLY A 1 193 ? 3.159 -6.833 25.678 1.00 63.84 193 GLY A C 1
ATOM 1517 O O . GLY A 1 193 ? 3.620 -6.777 26.817 1.00 63.84 193 GLY A O 1
ATOM 1518 N N . ASP A 1 194 ? 3.420 -5.902 24.753 1.00 63.28 194 ASP A N 1
ATOM 1519 C CA . ASP A 1 194 ? 4.359 -4.793 24.998 1.00 63.28 194 ASP A CA 1
ATOM 1520 C C . ASP A 1 194 ? 3.822 -3.728 25.979 1.00 63.28 194 ASP A C 1
ATOM 1522 O O . ASP A 1 194 ? 4.570 -2.907 26.493 1.00 63.28 194 ASP A O 1
ATOM 1526 N N . GLY A 1 195 ? 2.520 -3.717 26.291 1.00 62.16 195 GLY A N 1
ATOM 1527 C CA . GLY A 1 195 ? 1.923 -2.770 27.253 1.00 62.16 195 GLY A CA 1
ATOM 1528 C C . GLY A 1 195 ? 2.010 -1.285 26.852 1.00 62.16 195 GLY A C 1
ATOM 1529 O O . GLY A 1 195 ? 1.442 -0.437 27.537 1.00 62.16 195 GLY A O 1
ATOM 1530 N N . GLU A 1 196 ? 2.686 -0.976 25.745 1.00 67.25 196 GLU A N 1
ATOM 1531 C CA . GLU A 1 196 ? 2.857 0.355 25.180 1.00 67.25 196 GLU A CA 1
ATOM 1532 C C . GLU A 1 196 ? 1.525 0.940 24.705 1.00 67.25 196 GLU A C 1
ATOM 1534 O O . GLU A 1 196 ? 0.667 0.258 24.137 1.00 67.25 196 GLU A O 1
ATOM 1539 N N . GLU A 1 197 ? 1.345 2.248 24.885 1.00 68.38 197 GLU A N 1
ATOM 1540 C CA . GLU A 1 197 ? 0.107 2.940 24.505 1.00 68.38 197 GLU A CA 1
ATOM 1541 C C . GLU A 1 197 ? 0.004 3.202 22.992 1.00 68.38 197 GLU A C 1
ATOM 1543 O O . GLU A 1 197 ? -1.099 3.441 22.492 1.00 68.38 197 GLU A O 1
ATOM 1548 N N . ARG A 1 198 ? 1.119 3.104 22.249 1.00 72.31 198 ARG A N 1
ATOM 1549 C CA . ARG A 1 198 ? 1.249 3.453 20.819 1.00 72.31 198 ARG A CA 1
ATOM 1550 C C . ARG A 1 198 ? 1.702 2.265 19.966 1.00 72.31 198 ARG A C 1
ATOM 1552 O O . ARG A 1 198 ? 2.343 1.365 20.500 1.00 72.31 198 ARG A O 1
ATOM 1559 N N . PRO A 1 199 ? 1.407 2.243 18.651 1.00 77.94 199 PRO A N 1
ATOM 1560 C CA . PRO A 1 199 ? 1.896 1.194 17.775 1.00 77.94 199 PRO A CA 1
ATOM 1561 C C . PRO A 1 199 ? 3.420 1.263 17.737 1.00 77.94 199 PRO A C 1
ATOM 1563 O O . PRO A 1 199 ? 4.001 2.332 17.545 1.00 77.94 199 PRO A O 1
ATOM 1566 N N . ASN A 1 200 ? 4.046 0.115 17.938 1.00 81.56 200 ASN A N 1
ATOM 1567 C CA . ASN A 1 200 ? 5.494 -0.052 17.997 1.00 81.56 200 ASN A CA 1
ATOM 1568 C C . ASN A 1 200 ? 6.029 -0.852 16.794 1.00 81.56 200 ASN A C 1
ATOM 1570 O O . ASN A 1 200 ? 7.237 -0.887 16.577 1.00 81.56 200 ASN A O 1
ATOM 1574 N N . ILE A 1 201 ? 5.147 -1.439 15.970 1.00 90.31 201 ILE A N 1
ATOM 1575 C CA . ILE A 1 201 ? 5.545 -2.139 14.747 1.00 90.31 201 ILE A CA 1
ATOM 1576 C C . ILE A 1 201 ? 5.576 -1.156 13.576 1.00 90.31 201 ILE A C 1
ATOM 1578 O O . ILE A 1 201 ? 4.538 -0.660 13.125 1.00 90.31 201 ILE A O 1
ATOM 1582 N N . LEU A 1 202 ? 6.778 -0.923 13.054 1.00 93.56 202 LEU A N 1
ATOM 1583 C CA . LEU A 1 202 ? 7.006 -0.170 11.828 1.00 93.56 202 LEU A CA 1
ATOM 1584 C C . LEU A 1 202 ? 7.008 -1.124 10.625 1.00 93.56 202 LEU A C 1
ATOM 1586 O O . LEU A 1 202 ? 7.819 -2.046 10.548 1.00 93.56 202 LEU A O 1
ATOM 1590 N N . TYR A 1 203 ? 6.107 -0.896 9.673 1.00 96.25 203 TYR A N 1
ATOM 1591 C CA . TYR A 1 203 ? 5.963 -1.727 8.482 1.00 96.25 203 TYR A CA 1
ATOM 1592 C C . TYR A 1 203 ? 6.504 -1.020 7.249 1.00 96.25 203 TYR A C 1
ATOM 1594 O O . TYR A 1 203 ? 6.001 0.038 6.871 1.00 96.25 203 TYR A O 1
ATOM 1602 N N . LYS A 1 204 ? 7.453 -1.651 6.558 1.00 96.38 204 LYS A N 1
ATOM 1603 C CA . LYS A 1 204 ? 7.846 -1.249 5.207 1.00 96.38 204 LYS A CA 1
ATOM 1604 C C . LYS A 1 204 ? 6.841 -1.795 4.197 1.00 96.38 204 LYS A C 1
ATOM 1606 O O . LYS A 1 204 ? 6.664 -3.007 4.095 1.00 96.38 204 LYS A O 1
ATOM 1611 N N . LEU A 1 205 ? 6.167 -0.911 3.466 1.00 95.12 205 LEU A N 1
ATOM 1612 C CA . LEU A 1 205 ? 5.112 -1.300 2.535 1.00 95.12 205 LEU A CA 1
ATOM 1613 C C . LEU A 1 205 ? 5.705 -1.928 1.285 1.00 95.12 205 LEU A C 1
ATOM 1615 O O . LEU A 1 205 ? 6.446 -1.292 0.541 1.00 95.12 205 LEU A O 1
ATOM 1619 N N . GLU A 1 206 ? 5.337 -3.171 1.030 1.00 93.50 206 GLU A N 1
ATOM 1620 C CA . GLU A 1 206 ? 5.762 -3.934 -0.136 1.00 93.50 206 GLU A CA 1
ATOM 1621 C C . GLU A 1 206 ? 4.545 -4.651 -0.726 1.00 93.50 206 GLU A C 1
ATOM 1623 O O . GLU A 1 206 ? 3.542 -4.868 -0.039 1.00 93.50 206 GLU A O 1
ATOM 1628 N N . ASP A 1 207 ? 4.608 -4.987 -2.014 1.00 91.94 207 ASP A N 1
ATOM 1629 C CA . ASP A 1 207 ? 3.539 -5.749 -2.656 1.00 91.94 207 ASP A CA 1
ATOM 1630 C C . ASP A 1 207 ? 3.380 -7.124 -1.986 1.00 91.94 207 ASP A C 1
ATOM 1632 O O . ASP A 1 207 ? 4.348 -7.860 -1.792 1.00 91.94 207 ASP A O 1
ATOM 1636 N N . GLY A 1 208 ? 2.151 -7.457 -1.598 1.00 92.81 208 GLY A N 1
ATOM 1637 C CA . GLY A 1 208 ? 1.812 -8.678 -0.877 1.00 92.81 208 GLY A CA 1
ATOM 1638 C C . GLY A 1 208 ? 2.025 -8.622 0.640 1.00 92.81 208 GLY A C 1
ATOM 1639 O O . GLY A 1 208 ? 1.803 -9.644 1.296 1.00 92.81 208 GLY A O 1
ATOM 1640 N N . LEU A 1 209 ? 2.412 -7.473 1.213 1.00 96.38 209 LEU A N 1
ATOM 1641 C CA . LEU A 1 209 ? 2.583 -7.314 2.661 1.00 96.38 209 LEU A CA 1
ATOM 1642 C C . LEU A 1 209 ? 1.307 -7.700 3.428 1.00 96.38 209 LEU A C 1
ATOM 1644 O O . LEU A 1 209 ? 0.196 -7.312 3.061 1.00 96.38 209 LEU A O 1
ATOM 1648 N N . VAL A 1 210 ? 1.486 -8.406 4.548 1.00 97.50 210 VAL A N 1
ATOM 1649 C CA . VAL A 1 210 ? 0.432 -8.664 5.536 1.00 97.50 210 VAL A CA 1
ATOM 1650 C C . VAL A 1 210 ? 0.758 -7.912 6.826 1.00 97.50 210 VAL A C 1
ATOM 1652 O O . VAL A 1 210 ? 1.699 -8.271 7.530 1.00 97.50 210 VAL A O 1
ATOM 1655 N N . VAL A 1 211 ? -0.028 -6.885 7.138 1.00 97.00 211 VAL A N 1
ATOM 1656 C CA . VAL A 1 211 ? 0.021 -6.141 8.403 1.00 97.00 211 VAL A CA 1
ATOM 1657 C C . VAL A 1 211 ? -0.730 -6.937 9.469 1.00 97.00 211 VAL A C 1
ATOM 1659 O O . VAL A 1 211 ? -1.866 -7.357 9.239 1.00 97.00 211 VAL A O 1
ATOM 1662 N N . ARG A 1 212 ? -0.100 -7.156 10.625 1.00 95.00 212 ARG A N 1
ATOM 1663 C CA . ARG A 1 212 ? -0.607 -7.998 11.721 1.00 95.00 212 ARG A CA 1
ATOM 1664 C C . ARG A 1 212 ? -0.515 -7.279 13.070 1.00 95.00 212 ARG A C 1
ATOM 1666 O O . ARG A 1 212 ? -0.111 -6.121 13.142 1.00 95.00 212 ARG A O 1
ATOM 1673 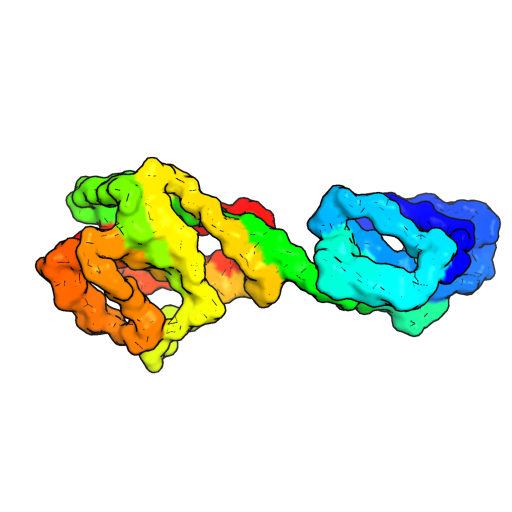N N . GLY A 1 213 ? -0.882 -7.985 14.139 1.00 91.62 213 GLY A N 1
ATOM 1674 C CA . GLY A 1 213 ? -0.699 -7.510 15.513 1.00 91.62 213 GLY A CA 1
ATOM 1675 C C . GLY A 1 213 ? -1.682 -6.418 15.919 1.00 91.62 213 GLY A C 1
ATOM 1676 O O . GLY A 1 213 ? -1.381 -5.630 16.804 1.00 91.62 213 GLY A O 1
ATOM 1677 N N . PHE A 1 214 ? -2.840 -6.314 15.259 1.00 94.50 214 PHE A N 1
ATOM 1678 C CA . PHE A 1 214 ? -3.846 -5.356 15.700 1.00 94.50 214 PHE A CA 1
ATOM 1679 C C . PHE A 1 214 ? -4.466 -5.785 17.027 1.00 94.50 214 PHE A C 1
ATOM 1681 O O . PHE A 1 214 ? -5.091 -6.841 17.114 1.00 94.50 214 PHE A O 1
ATOM 1688 N N . GLU A 1 215 ? -4.375 -4.907 18.016 1.00 94.06 215 GLU A N 1
ATOM 1689 C CA . GLU A 1 215 ? -5.123 -4.979 19.265 1.00 94.06 215 GLU A CA 1
ATOM 1690 C C . GLU A 1 215 ? -6.205 -3.901 19.250 1.00 94.06 215 GLU A C 1
ATOM 1692 O O . GLU A 1 215 ? -5.897 -2.723 19.062 1.00 94.06 215 GLU A O 1
ATOM 1697 N N . PHE A 1 216 ? -7.470 -4.302 19.418 1.00 94.25 216 PHE A N 1
ATOM 1698 C CA . PHE A 1 216 ? -8.615 -3.388 19.440 1.00 94.25 216 PHE A CA 1
ATOM 1699 C C . PHE A 1 216 ? -9.143 -3.178 20.857 1.00 94.25 216 PHE A C 1
ATOM 1701 O O . PHE A 1 216 ? -9.298 -4.140 21.611 1.00 94.25 216 PHE A O 1
ATOM 1708 N N . ILE A 1 217 ? -9.476 -1.932 21.174 1.00 94.06 217 ILE A N 1
ATOM 1709 C CA . ILE A 1 217 ? -10.270 -1.534 22.335 1.00 94.06 217 ILE A CA 1
ATOM 1710 C C . ILE A 1 217 ? -11.673 -1.122 21.875 1.00 94.06 217 ILE A C 1
ATOM 1712 O O . ILE A 1 217 ? -11.838 -0.562 20.784 1.00 94.06 217 ILE A O 1
ATOM 1716 N N . ASP A 1 218 ? -12.664 -1.454 22.693 1.00 88.81 218 ASP A N 1
ATOM 1717 C CA . ASP A 1 218 ? -14.079 -1.112 22.551 1.00 88.81 218 ASP A CA 1
ATOM 1718 C C . ASP A 1 218 ? -14.509 -0.058 23.575 1.00 88.81 218 ASP A C 1
ATOM 1720 O O . ASP A 1 218 ? -13.989 -0.087 24.714 1.00 88.81 218 ASP A O 1
#